Protein 3CJW (pdb70)

Solvent-accessible surface area: 10751 Å² total; per-residue (Å²): 56,121,101,56,122,69,135,16,62,28,13,12,62,84,0,54,194,8,13,44,116,126,20,237,69,154,53,94,50,21,106,24,0,20,88,2,2,102,5,1,2,29,0,0,52,54,4,33,80,0,61,136,13,122,82,93,3,13,15,15,0,0,92,68,0,4,5,7,0,0,0,0,1,0,4,36,49,70,4,72,30,103,49,38,163,179,41,138,82,77,21,15,129,47,4,19,64,12,1,75,86,0,64,72,30,142,15,35,56,7,0,9,0,0,0,0,0,7,7,0,0,6,38,94,8,123,68,26,81,67,63,71,70,0,82,66,4,55,109,65,0,57,43,1,0,49,29,44,4,130,77,102,55,89,138,78,116,84,7,46,34,107,0,51,124,32,34,77,23,1,95,104,18,42,44,59,16,0,26,102,35,10,5,72,200,80,28,21,196,41,61,0,57,66,50,0,127,83,20,7,123,73,32,110,75,229,130

Secondary structure (DSSP, 8-state):
-TTHHHHHHHHHHHHHHT-SS-------HHHHHHHHHHHHHHHHHHSSSGGGS-HHHHHHHHHHHHHHHHHHHHHHHT---S------SHHHHHHHHHHHHHHHTT--HHHHHHHHHHHHS-TTSTT-S-HHHHHHHHHHHHHHHHHHHHHH-TT-TTHHHHHHTTHHHHHHS-HHHHIIIIIHHHHTT--GGGTHHHHHT------

Nearest PDB structures (foldseek):
  3cjw-assembly1_A  TM=1.005E+00  e=5.178E-28  Homo sapiens
  8c5l-assembly1_B-2  TM=9.490E-01  e=1.928E-16  Escherichia coli K-12
  8c5l-assembly1_A  TM=9.338E-01  e=2.204E-16  Escherichia coli K-12
  7xva-assembly1_A-2  TM=8.320E-01  e=5.030E-11  Homo sapiens
  5dsh-assembly1_A  TM=7.331E-01  e=5.369E-06  Homo sapiens

Sequence (207 aa):
GSNSHSYLSGYISLLLRAEPYPTMGIENICELAARMLFSAVEWARNIPFFPDLQITDQVALLRLTWSELFVLNAAQCSMPLHVAPVAFMDHIRIFQEQVEKLKALHVDSAEYSCLKAIVLFTSDACGLSDVAHVESLQEKSQCALEEYVRSQYPNQPTRFGKLLLRLPSLRTVSSSVIEQLFFVRLVGKTPIETLIRDMLLSGSSFN

Foldseek 3Di:
DVVLLVVLVVLLVQLCVQQPDNLVVDDDLLSVLVCQLLRLLSSQCRHPPNVPFPLVQNLLLCLQQSQLSSLLSCLVVVRPQPPPCPDDPVLSVLSPVLSVVCVVLVQDSSLSSLLSQLSSLDLVGPDDDCSPVSVVSNVSSLVSNVSVCCVPPVPPVCSSVVSVVSPVSSSPRDQVSSCVGHPCVPANPDRVSVCSSVSNPPHDDPD

Structure (mmCIF, N/CA/C/O backbone):
data_3CJW
#
_entry.id   3CJW
#
_cell.length_a   97.854
_cell.length_b   47.762
_cell.length_c   43.128
_cell.angle_alpha   90.000
_cell.angle_beta   100.870
_cell.angle_gamma   90.000
#
_symmetry.space_group_name_H-M   'C 1 2 1'
#
loop_
_atom_site.group_PDB
_atom_site.id
_atom_site.type_symbol
_atom_site.label_atom_id
_atom_site.label_alt_id
_atom_site.label_comp_id
_atom_site.label_asym_id
_atom_site.label_entity_id
_atom_site.label_seq_id
_atom_site.pdbx_PDB_ins_code
_atom_site.Cartn_x
_atom_site.Cartn_y
_atom_site.Cartn_z
_atom_site.occupancy
_atom_site.B_iso_or_equiv
_atom_site.auth_seq_id
_atom_site.auth_comp_id
_atom_site.auth_asym_id
_atom_site.auth_atom_id
_atom_site.pdbx_PDB_model_num
ATOM 1 N N . GLY A 1 1 ? 27.018 -17.789 25.605 1.00 73.29 171 GLY A N 1
ATOM 2 C CA . GLY A 1 1 ? 25.679 -18.463 25.852 1.00 73.22 171 GLY A CA 1
ATOM 3 C C . GLY A 1 1 ? 25.810 -19.869 26.399 1.00 72.65 171 GLY A C 1
ATOM 4 O O . GLY A 1 1 ? 26.892 -20.279 26.776 1.00 73.93 171 GLY A O 1
ATOM 5 N N . SER A 1 2 ? 24.715 -20.617 26.466 1.00 72.70 172 SER A N 1
ATOM 6 C CA . SER A 1 2 ? 24.713 -21.961 27.093 1.00 71.66 172 SER A CA 1
ATOM 7 C C . SER A 1 2 ? 24.890 -23.140 26.134 1.00 71.77 172 SER A C 1
ATOM 8 O O . SER A 1 2 ? 24.774 -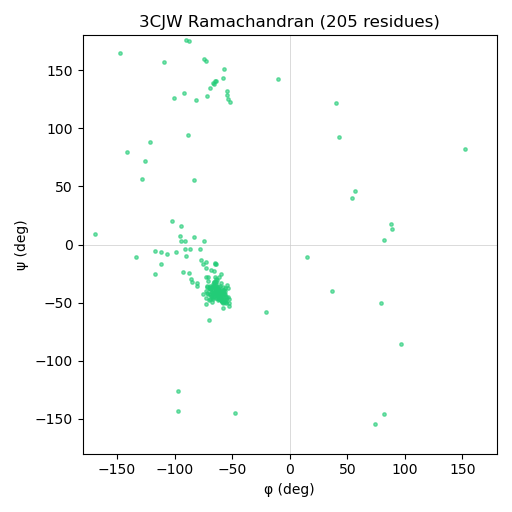24.293 26.533 1.00 72.93 172 SER A O 1
ATOM 11 N N . ASN A 1 3 ? 25.171 -22.869 24.874 1.00 71.20 173 ASN A N 1
ATOM 12 C CA . ASN A 1 3 ? 26.456 -23.388 24.364 1.00 70.22 173 ASN A CA 1
ATOM 13 C C . ASN A 1 3 ? 27.295 -22.231 23.861 1.00 67.82 173 ASN A C 1
ATOM 14 O O . ASN A 1 3 ? 27.239 -21.813 22.715 1.00 67.12 173 ASN A O 1
ATOM 19 N N . SER A 1 4 ? 28.026 -21.706 24.831 1.00 64.99 174 SER A N 1
ATOM 20 C CA . SER A 1 4 ? 28.988 -20.663 24.656 1.00 62.55 174 SER A CA 1
ATOM 21 C C . SER A 1 4 ? 29.462 -20.554 23.228 1.00 58.83 174 SER A C 1
ATOM 22 O O . SER A 1 4 ? 29.315 -19.530 22.645 1.00 57.58 174 SER A O 1
ATOM 25 N N . HIS A 1 5 ? 30.015 -21.612 22.655 1.00 54.03 175 HIS A N 1
ATOM 26 C CA . HIS A 1 5 ? 30.692 -21.478 21.393 1.00 51.47 175 HIS A CA 1
ATOM 27 C C . HIS A 1 5 ? 29.666 -21.113 20.307 1.00 46.90 175 HIS A C 1
ATOM 28 O O . HIS A 1 5 ? 29.789 -20.087 19.546 1.00 44.59 175 HIS A O 1
ATOM 35 N N . SER A 1 6 ? 28.538 -21.819 20.314 1.00 42.22 176 SER A N 1
ATOM 36 C CA . SER A 1 6 ? 27.511 -21.500 19.344 1.00 39.08 176 SER A CA 1
ATOM 37 C C . SER A 1 6 ? 26.832 -20.135 19.592 1.00 35.19 176 SER A C 1
ATOM 38 O O . SER A 1 6 ? 26.452 -19.434 18.573 1.00 33.05 176 SER A O 1
ATOM 41 N N . TYR A 1 7 ? 26.649 -19.744 20.875 1.00 32.24 177 TYR A N 1
ATOM 42 C CA . TYR A 1 7 ? 26.064 -18.409 21.149 1.00 27.40 177 TYR A CA 1
ATOM 43 C C . TYR A 1 7 ? 27.039 -17.292 20.860 1.00 25.26 177 TYR A C 1
ATOM 44 O O . TYR A 1 7 ? 26.602 -16.213 20.434 1.00 25.80 177 TYR A O 1
ATOM 53 N N . LEU A 1 8 ? 28.343 -17.510 20.951 1.00 24.83 178 LEU A N 1
ATOM 54 C CA . LEU A 1 8 ? 29.298 -16.404 20.513 1.00 25.04 178 LEU A CA 1
ATOM 55 C C . LEU A 1 8 ? 29.211 -16.231 18.961 1.00 23.75 178 LEU A C 1
ATOM 56 O O . LEU A 1 8 ? 29.205 -15.129 18.407 1.00 25.50 178 LEU A O 1
ATOM 61 N N . SER A 1 9 ? 29.058 -17.337 18.249 1.00 26.52 179 SER A N 1
ATOM 62 C CA . SER A 1 9 ? 28.797 -17.344 16.893 1.00 26.06 179 SER A CA 1
ATOM 63 C C . SER A 1 9 ? 27.473 -16.595 16.532 1.00 26.66 179 SER A C 1
ATOM 64 O O . SER A 1 9 ? 27.439 -15.777 15.621 1.00 25.15 179 SER A O 1
ATOM 67 N N . GLY A 1 10 ? 26.366 -16.881 17.245 1.00 24.99 180 GLY A N 1
ATOM 68 C CA . GLY A 1 10 ? 25.083 -16.214 17.034 1.00 23.11 180 GLY A CA 1
ATOM 69 C C . GLY A 1 10 ? 25.256 -14.732 17.244 1.00 22.47 180 GLY A C 1
ATOM 70 O O . GLY A 1 10 ? 24.687 -13.903 16.509 1.00 22.42 180 GLY A O 1
ATOM 71 N N . TYR A 1 11 ? 26.021 -14.352 18.266 1.00 22.15 181 TYR A N 1
ATOM 72 C CA . TYR A 1 11 ? 26.349 -12.905 18.438 1.00 20.55 181 TYR A CA 1
ATOM 73 C C . TYR A 1 11 ? 26.934 -12.249 17.188 1.00 20.34 181 TYR A C 1
ATOM 74 O O . TYR A 1 11 ? 26.506 -11.152 16.824 1.00 20.07 181 TYR A O 1
ATOM 83 N N . ILE A 1 12 ? 27.973 -12.840 16.637 1.00 21.24 182 ILE A N 1
ATOM 84 C CA . ILE A 1 12 ? 28.660 -12.282 15.497 1.00 20.02 182 ILE A CA 1
ATOM 85 C C . ILE A 1 12 ? 27.596 -12.206 14.409 1.00 20.54 182 ILE A C 1
ATOM 86 O O . ILE A 1 12 ? 27.508 -11.164 13.728 1.00 21.47 182 ILE A O 1
ATOM 91 N N . SER A 1 13 ? 26.777 -13.269 14.240 1.00 23.04 183 SER A N 1
ATOM 92 C CA . SER A 1 13 ? 25.746 -13.178 13.154 1.00 24.02 183 SER A CA 1
ATOM 93 C C . SER A 1 13 ? 24.784 -11.943 13.327 1.00 22.78 183 SER A C 1
ATOM 94 O O . SER A 1 13 ? 24.411 -11.301 12.299 1.00 22.29 183 SER A O 1
ATOM 97 N N . LEU A 1 14 ? 24.458 -11.637 14.584 1.00 23.50 184 LEU A N 1
ATOM 98 C CA . LEU A 1 14 ? 23.631 -10.478 14.918 1.00 22.08 184 LEU A CA 1
ATOM 99 C C . LEU A 1 14 ? 24.337 -9.151 14.729 1.00 22.90 184 LEU A C 1
ATOM 100 O O . LEU A 1 14 ? 23.731 -8.139 14.266 1.00 25.14 184 LEU A O 1
ATOM 105 N N . LEU A 1 15 ? 25.634 -9.120 15.008 1.00 21.09 185 LEU A N 1
ATOM 106 C CA . LEU A 1 15 ? 26.426 -7.930 14.723 1.00 22.85 185 LEU A CA 1
ATOM 107 C C . LEU A 1 15 ? 26.432 -7.654 13.200 1.00 22.31 185 LEU A C 1
ATOM 108 O O . LEU A 1 15 ? 26.437 -6.527 12.697 1.00 23.42 185 LEU A O 1
ATOM 113 N N . LEU A 1 16 ? 26.498 -8.736 12.436 1.00 21.67 186 LEU A N 1
ATOM 114 C CA . LEU A 1 16 ? 26.464 -8.677 10.986 1.00 22.50 186 LEU A CA 1
ATOM 115 C C . LEU A 1 16 ? 25.107 -8.210 10.466 1.00 25.20 186 LEU A C 1
ATOM 116 O O . LEU A 1 16 ? 25.026 -7.385 9.511 1.00 25.90 186 LEU A O 1
ATOM 121 N N . ARG A 1 17 ? 24.095 -8.808 10.950 1.00 23.29 187 ARG A N 1
ATOM 122 C CA . ARG A 1 17 ? 22.691 -8.498 10.537 1.00 25.24 187 ARG A CA 1
ATOM 123 C C . ARG A 1 17 ? 22.329 -7.015 10.811 1.00 25.16 187 ARG A C 1
ATOM 124 O O . ARG A 1 17 ? 21.400 -6.441 10.163 1.00 26.30 187 ARG A O 1
ATOM 132 N N . ALA A 1 18 ? 23.022 -6.399 11.790 1.00 23.07 188 ALA A N 1
ATOM 133 C CA . ALA A 1 18 ? 22.759 -5.032 12.148 1.00 22.42 188 ALA A CA 1
ATOM 134 C C . ALA A 1 18 ? 23.284 -4.057 11.070 1.00 21.63 188 ALA A C 1
ATOM 135 O O . ALA A 1 18 ? 22.947 -2.830 11.132 1.00 23.71 188 ALA A O 1
ATOM 137 N N . GLU A 1 19 ? 24.163 -4.512 10.141 1.00 24.50 189 GLU A N 1
ATOM 138 C CA . GLU A 1 19 ? 24.808 -3.645 9.221 1.00 27.31 189 GLU A CA 1
ATOM 139 C C . GLU A 1 19 ? 23.762 -3.202 8.209 1.00 29.16 189 GLU A C 1
ATOM 140 O O . GLU A 1 19 ? 23.029 -4.015 7.645 1.00 31.50 189 GLU A O 1
ATOM 146 N N . PRO A 1 20 ? 23.609 -1.906 7.993 1.00 31.06 190 PRO A N 1
ATOM 147 C CA . PRO A 1 20 ? 22.675 -1.467 6.926 1.00 35.85 190 PRO A CA 1
ATOM 148 C C . PRO A 1 20 ? 23.093 -1.904 5.519 1.00 41.31 190 PRO A C 1
ATOM 149 O O . PRO A 1 20 ? 22.184 -2.255 4.636 1.00 43.21 190 PRO A O 1
ATOM 153 N N . TYR A 1 21 ? 24.348 -1.948 5.167 1.00 46.75 191 TYR A N 1
ATOM 154 C CA . TYR A 1 21 ? 24.336 -2.317 3.697 1.00 53.08 191 TYR A CA 1
ATOM 155 C C . TYR A 1 21 ? 24.547 -3.762 3.351 1.00 56.00 191 TYR A C 1
ATOM 156 O O . TYR A 1 21 ? 23.737 -4.622 3.765 1.00 58.13 191 TYR A O 1
ATOM 165 N N . PRO A 1 22 ? 25.502 -4.046 2.494 1.00 57.97 192 PRO A N 1
ATOM 166 C CA . PRO A 1 22 ? 25.898 -5.391 2.734 1.00 59.88 192 PRO A CA 1
ATOM 167 C C . PRO A 1 22 ? 26.600 -5.311 4.064 1.00 60.89 192 PRO A C 1
ATOM 168 O O . PRO A 1 22 ? 26.072 -5.828 5.039 1.00 62.02 192 PRO A O 1
ATOM 172 N N . THR A 1 23 ? 27.723 -4.589 4.078 1.00 61.90 193 THR A N 1
ATOM 173 C CA . THR A 1 23 ? 28.421 -4.104 5.285 1.00 61.05 193 THR A CA 1
ATOM 174 C C . THR A 1 23 ? 28.355 -5.154 6.446 1.00 60.65 193 THR A C 1
ATOM 175 O O . THR A 1 23 ? 28.745 -6.352 6.327 1.00 57.56 193 THR A O 1
ATOM 179 N N . MET A 1 37 ? 21.932 7.187 -10.783 1.00 67.18 207 MET A N 1
ATOM 180 C CA . MET A 1 37 ? 21.455 8.528 -10.512 1.00 66.01 207 MET A CA 1
ATOM 181 C C . MET A 1 37 ? 22.320 9.230 -9.482 1.00 65.48 207 MET A C 1
ATOM 182 O O . MET A 1 37 ? 22.107 9.155 -8.265 1.00 65.74 207 MET A O 1
ATOM 187 N N . GLY A 1 38 ? 23.294 9.951 -10.006 1.00 64.47 208 GLY A N 1
ATOM 188 C CA . GLY A 1 38 ? 23.893 11.058 -9.298 1.00 63.36 208 GLY A CA 1
ATOM 189 C C . GLY A 1 38 ? 24.925 10.575 -8.334 1.00 62.46 208 GLY A C 1
ATOM 190 O O . GLY A 1 38 ? 25.465 11.380 -7.594 1.00 64.75 208 GLY A O 1
ATOM 191 N N . ILE A 1 39 ? 25.201 9.271 -8.320 1.00 59.55 209 ILE A N 1
ATOM 192 C CA . ILE A 1 39 ? 26.497 8.804 -7.865 1.00 57.18 209 ILE A CA 1
ATOM 193 C C . ILE A 1 39 ? 26.974 9.606 -6.651 1.00 54.50 209 ILE A C 1
ATOM 194 O O . ILE A 1 39 ? 27.122 10.823 -6.728 1.00 53.91 209 ILE A O 1
ATOM 199 N N . GLU A 1 40 ? 27.232 8.940 -5.536 1.00 51.26 210 GLU A N 1
ATOM 200 C CA . GLU A 1 40 ? 27.595 9.671 -4.356 1.00 49.72 210 GLU A CA 1
ATOM 201 C C . GLU A 1 40 ? 28.906 10.357 -4.548 1.00 46.34 210 GLU A C 1
ATOM 202 O O . GLU A 1 40 ? 29.851 9.716 -5.008 1.00 48.14 210 GLU A O 1
ATOM 208 N N . ASN A 1 41 ? 29.029 11.594 -4.095 1.00 41.12 211 ASN A N 1
ATOM 209 C CA . ASN A 1 41 ? 30.368 12.177 -3.995 1.00 43.85 211 ASN A CA 1
ATOM 210 C C . ASN A 1 41 ? 31.021 11.864 -2.674 1.00 43.09 211 ASN A C 1
ATOM 211 O O . ASN A 1 41 ? 30.428 11.171 -1.901 1.00 44.37 211 ASN A O 1
ATOM 216 N N . ILE A 1 42 ? 32.270 12.262 -2.504 1.00 43.57 212 ILE A N 1
ATOM 217 C CA . ILE A 1 42 ? 33.103 11.591 -1.529 1.00 43.61 212 ILE A CA 1
ATOM 218 C C . ILE A 1 42 ? 32.574 11.983 -0.185 1.00 43.60 212 ILE A C 1
ATOM 219 O O . ILE A 1 42 ? 32.693 11.240 0.780 1.00 39.55 212 ILE A O 1
ATOM 224 N N . CYS A 1 43 ? 31.986 13.150 -0.110 1.00 43.36 213 CYS A N 1
ATOM 225 C CA . CYS A 1 43 ? 31.492 13.620 1.129 1.00 44.47 213 CYS A CA 1
ATOM 226 C C . CYS A 1 43 ? 30.125 12.977 1.444 1.00 43.13 213 CYS A C 1
ATOM 227 O O . CYS A 1 43 ? 29.819 12.688 2.624 1.00 42.69 213 CYS A O 1
ATOM 230 N N . GLU A 1 44 ? 29.273 12.725 0.439 1.00 41.55 214 GLU A N 1
ATOM 231 C CA . GLU A 1 44 ? 28.051 11.950 0.656 1.00 42.74 214 GLU A CA 1
ATOM 232 C C . GLU A 1 44 ? 28.399 10.498 1.088 1.00 37.12 214 GLU A C 1
ATOM 233 O O . GLU A 1 44 ? 27.738 9.883 1.994 1.00 38.27 214 GLU A O 1
ATOM 239 N N . LEU A 1 45 ? 29.521 10.032 0.603 1.00 33.88 215 LEU A N 1
ATOM 240 C CA . LEU A 1 45 ? 29.965 8.674 0.876 1.00 35.00 215 LEU A CA 1
ATOM 241 C C . LEU A 1 45 ? 30.323 8.753 2.354 1.00 31.85 215 LEU A C 1
ATOM 242 O O . LEU A 1 45 ? 29.962 7.884 3.146 1.00 34.80 215 LEU A O 1
ATOM 247 N N . ALA A 1 46 ? 31.091 9.783 2.815 1.00 33.50 216 ALA A N 1
ATOM 248 C CA . ALA A 1 46 ? 31.522 9.889 4.251 1.00 33.11 216 ALA A CA 1
ATOM 249 C C . ALA A 1 46 ? 30.378 9.989 5.174 1.00 32.26 216 ALA A C 1
ATOM 250 O O . ALA A 1 46 ? 30.353 9.330 6.161 1.00 30.80 216 ALA A O 1
ATOM 252 N N . ALA A 1 47 ? 29.352 10.745 4.777 1.00 31.42 217 ALA A N 1
ATOM 253 C CA . ALA A 1 47 ? 28.175 10.841 5.616 1.00 31.87 217 ALA A CA 1
ATOM 254 C C . ALA A 1 47 ? 27.497 9.499 5.723 1.00 31.89 217 ALA A C 1
ATOM 255 O O . ALA A 1 47 ? 27.011 9.152 6.786 1.00 31.37 217 ALA A O 1
ATOM 257 N N . ARG A 1 48 ? 27.400 8.740 4.635 1.00 30.14 218 ARG A N 1
ATOM 258 C CA . ARG A 1 48 ? 26.860 7.391 4.778 1.00 31.59 218 ARG A CA 1
ATOM 259 C C . ARG A 1 48 ? 27.649 6.486 5.654 1.00 29.89 218 ARG A C 1
ATOM 260 O O . ARG A 1 48 ? 27.066 5.676 6.465 1.00 31.56 218 ARG A O 1
ATOM 268 N N . MET A 1 49 ? 28.994 6.576 5.586 1.00 29.84 219 MET A N 1
ATOM 269 C CA . MET A 1 49 ? 29.815 5.740 6.490 1.00 27.77 219 MET A CA 1
ATOM 270 C C . MET A 1 49 ? 29.550 6.078 7.997 1.00 26.45 219 MET A C 1
ATOM 271 O O . MET A 1 49 ? 29.535 5.186 8.835 1.00 26.58 219 MET A O 1
ATOM 276 N N . LEU A 1 50 ? 29.322 7.355 8.340 1.00 26.41 220 LEU A N 1
ATOM 277 C CA . LEU A 1 50 ? 29.013 7.760 9.667 1.00 25.73 220 LEU A CA 1
ATOM 278 C C . LEU A 1 50 ? 27.621 7.340 10.018 1.00 25.94 220 LEU A C 1
ATOM 279 O O . LEU A 1 50 ? 27.423 6.740 11.097 1.00 24.78 220 LEU A O 1
ATOM 284 N N . PHE A 1 51 ? 26.664 7.670 9.162 1.00 26.83 221 PHE A N 1
ATOM 285 C CA . PHE A 1 51 ? 25.313 7.268 9.530 1.00 28.20 221 PHE A CA 1
ATOM 286 C C . PHE A 1 51 ? 25.143 5.769 9.676 1.00 25.96 221 PHE A C 1
ATOM 287 O O . PHE A 1 51 ? 24.423 5.294 10.593 1.00 30.35 221 PHE A O 1
ATOM 295 N N . SER A 1 52 ? 25.845 5.038 8.827 1.00 26.42 222 SER A N 1
ATOM 296 C CA . SER A 1 52 ? 25.717 3.602 8.921 1.00 27.85 222 SER A CA 1
ATOM 297 C C . SER A 1 52 ? 26.264 3.033 10.237 1.00 25.06 222 SER A C 1
ATOM 298 O O . SER A 1 52 ? 25.787 2.024 10.715 1.00 26.38 222 SER A O 1
ATOM 301 N N . ALA A 1 53 ? 27.346 3.611 10.731 1.00 24.13 223 ALA A N 1
ATOM 302 C CA . ALA A 1 53 ? 27.858 3.330 12.115 1.00 21.69 223 ALA A CA 1
ATOM 303 C C . ALA A 1 53 ? 26.831 3.493 13.226 1.00 20.56 223 ALA A C 1
ATOM 304 O O . ALA A 1 53 ? 26.651 2.653 14.089 1.00 22.35 223 ALA A O 1
ATOM 306 N N . VAL A 1 54 ? 26.119 4.606 13.165 1.00 20.75 224 VAL A N 1
ATOM 307 C CA . VAL A 1 54 ? 25.116 4.883 14.169 1.00 22.21 224 VAL A CA 1
ATOM 308 C C . VAL A 1 54 ? 23.932 3.947 13.980 1.00 21.11 224 VAL A C 1
ATOM 309 O O . VAL A 1 54 ? 23.449 3.440 14.991 1.00 22.36 224 VAL A O 1
ATOM 313 N N . GLU A 1 55 ? 23.497 3.734 12.723 1.00 23.44 225 GLU A N 1
ATOM 314 C CA . GLU A 1 55 ? 22.400 2.806 12.511 1.00 23.97 225 GLU A CA 1
ATOM 315 C C . GLU A 1 55 ? 22.762 1.388 12.904 1.00 23.00 225 GLU A C 1
ATOM 316 O O . GLU A 1 55 ? 21.991 0.666 13.511 1.00 24.02 225 GLU A O 1
ATOM 322 N N . TRP A 1 56 ? 23.980 0.931 12.611 1.00 21.98 226 TRP A N 1
ATOM 323 C CA . TRP A 1 56 ? 24.482 -0.365 12.997 1.00 21.37 226 TRP A CA 1
ATOM 324 C C . TRP A 1 56 ? 24.435 -0.418 14.516 1.00 19.62 226 TRP A C 1
ATOM 325 O O . TRP A 1 56 ? 23.894 -1.428 15.131 1.00 20.11 226 TRP A O 1
ATOM 336 N N . ALA A 1 57 ? 24.890 0.609 15.242 1.00 20.44 227 ALA A N 1
ATOM 337 C CA . ALA A 1 57 ? 24.900 0.580 16.709 1.00 18.73 227 ALA A CA 1
ATOM 338 C C . ALA A 1 57 ? 23.453 0.451 17.297 1.00 20.14 227 ALA A C 1
ATOM 339 O O . ALA A 1 57 ? 23.292 -0.209 18.339 1.00 21.32 227 ALA A O 1
ATOM 341 N N . ARG A 1 58 ? 22.447 1.122 16.709 1.00 21.29 228 ARG A N 1
ATOM 342 C CA . ARG A 1 58 ? 21.099 1.034 17.133 1.00 22.17 228 ARG A CA 1
ATOM 343 C C . ARG A 1 58 ? 20.503 -0.334 16.943 1.00 23.02 228 ARG A C 1
ATOM 344 O O . ARG A 1 58 ? 19.442 -0.574 17.472 1.00 25.39 228 ARG A O 1
ATOM 352 N N . ASN A 1 59 ? 21.113 -1.186 16.162 1.00 19.84 229 ASN A N 1
ATOM 353 C CA . ASN A 1 59 ? 20.559 -2.480 15.814 1.00 19.29 229 ASN A CA 1
ATOM 354 C C . ASN A 1 59 ? 21.299 -3.736 16.251 1.00 18.67 229 ASN A C 1
ATOM 355 O O . ASN A 1 59 ? 20.793 -4.866 16.213 1.00 23.10 229 ASN A O 1
ATOM 360 N N . ILE A 1 60 ? 22.489 -3.529 16.832 1.00 19.37 230 ILE A N 1
ATOM 361 C CA . ILE A 1 60 ? 23.195 -4.677 17.494 1.00 18.54 230 ILE A CA 1
ATOM 362 C C . ILE A 1 60 ? 22.591 -5.090 18.829 1.00 20.77 230 ILE A C 1
ATOM 363 O O . ILE A 1 60 ? 21.896 -4.282 19.445 1.00 18.65 230 ILE A O 1
ATOM 368 N N . PRO A 1 61 ? 22.868 -6.308 19.260 1.00 20.55 231 PRO A N 1
ATOM 369 C CA . PRO A 1 61 ? 22.563 -6.626 20.633 1.00 20.22 231 PRO A CA 1
ATOM 370 C C . PRO A 1 61 ? 23.235 -5.715 21.611 1.00 20.01 231 PRO A C 1
ATOM 371 O O . PRO A 1 61 ? 24.272 -5.128 21.317 1.00 18.78 231 PRO A O 1
ATOM 375 N N . PHE A 1 62 ? 22.594 -5.531 22.744 1.00 19.23 232 PHE A N 1
ATOM 376 C CA . PHE A 1 62 ? 23.111 -4.952 24.053 1.00 19.64 232 PHE A CA 1
ATOM 377 C C . PHE A 1 62 ? 23.154 -3.465 23.977 1.00 20.69 232 PHE A C 1
ATOM 378 O O . PHE A 1 62 ? 22.695 -2.775 24.867 1.00 22.15 232 PHE A O 1
ATOM 386 N N . PHE A 1 63 ? 23.754 -2.879 22.945 1.00 20.25 233 PHE A N 1
ATOM 387 C CA . PHE A 1 63 ? 23.944 -1.406 22.896 1.00 20.60 233 PHE A CA 1
ATOM 388 C C . PHE A 1 63 ? 22.675 -0.629 23.105 1.00 21.17 233 PHE A C 1
ATOM 389 O O . PHE A 1 63 ? 22.671 0.319 23.890 1.00 21.44 233 PHE A O 1
ATOM 397 N N . PRO A 1 64 ? 21.620 -0.951 22.373 1.00 20.43 234 PRO A N 1
ATOM 398 C CA . PRO A 1 64 ? 20.387 -0.187 22.495 1.00 21.58 234 PRO A CA 1
ATOM 399 C C . PRO A 1 64 ? 19.734 -0.267 23.818 1.00 22.20 234 PRO A C 1
ATOM 400 O O . PRO A 1 64 ? 18.833 0.591 24.151 1.00 25.06 234 PRO A O 1
ATOM 404 N N . ASP A 1 65 ? 20.113 -1.237 24.603 1.00 24.15 235 ASP A N 1
ATOM 405 C CA . ASP A 1 65 ? 19.570 -1.397 25.984 1.00 24.42 235 ASP A CA 1
ATOM 406 C C . ASP A 1 65 ? 20.405 -0.684 27.017 1.00 22.68 235 ASP A C 1
ATOM 407 O O . ASP A 1 65 ? 20.101 -0.755 28.232 1.00 26.50 235 ASP A O 1
ATOM 412 N N . LEU A 1 66 ? 21.534 -0.090 26.587 1.00 21.93 236 LEU A N 1
ATOM 413 C CA . LEU A 1 66 ? 22.306 0.656 27.574 1.00 21.54 236 LEU A CA 1
ATOM 414 C C . LEU A 1 66 ? 21.514 1.966 27.872 1.00 22.88 236 LEU A C 1
ATOM 415 O O . LEU A 1 66 ? 20.724 2.407 27.018 1.00 22.17 236 LEU A O 1
ATOM 420 N N . GLN A 1 67 ? 21.711 2.612 28.990 1.00 22.29 237 GLN A N 1
ATOM 421 C CA . GLN A 1 67 ? 21.096 3.857 29.236 1.00 23.65 237 GLN A CA 1
ATOM 422 C C . GLN A 1 67 ? 21.518 4.775 28.131 1.00 22.66 237 GLN A C 1
ATOM 423 O O . GLN A 1 67 ? 22.673 4.732 27.697 1.00 22.43 237 GLN A O 1
ATOM 429 N N . ILE A 1 68 ? 20.582 5.633 27.723 1.00 23.72 238 ILE A N 1
ATOM 430 C CA . ILE A 1 68 ? 20.877 6.495 26.588 1.00 22.01 238 ILE A CA 1
ATOM 431 C C . ILE A 1 68 ? 22.120 7.352 26.734 1.00 19.65 238 ILE A C 1
ATOM 432 O O . ILE A 1 68 ? 22.815 7.630 25.729 1.00 22.63 238 ILE A O 1
ATOM 437 N N . THR A 1 69 ? 22.335 7.837 27.943 1.00 22.05 239 THR A N 1
ATOM 438 C CA . THR A 1 69 ? 23.500 8.681 28.144 1.00 22.65 239 THR A CA 1
ATOM 439 C C . THR A 1 69 ? 24.792 7.881 27.944 1.00 21.29 239 THR A C 1
ATOM 440 O O . THR A 1 69 ? 25.809 8.471 27.515 1.00 22.63 239 THR A O 1
ATOM 444 N N . ASP A 1 70 ? 24.805 6.592 28.272 1.00 21.44 240 ASP A N 1
ATOM 445 C CA . ASP A 1 70 ? 25.979 5.716 28.073 1.00 21.25 240 ASP A CA 1
ATOM 446 C C . ASP A 1 70 ? 26.147 5.574 26.542 1.00 21.02 240 ASP A C 1
ATOM 447 O O . ASP A 1 70 ? 27.273 5.563 26.002 1.00 21.73 240 ASP A O 1
ATOM 452 N N . GLN A 1 71 ? 25.039 5.316 25.840 1.00 21.82 241 GLN A N 1
ATOM 453 C CA . GLN A 1 71 ? 25.122 5.170 24.364 1.00 19.23 241 GLN A CA 1
ATOM 454 C C . GLN A 1 71 ? 25.757 6.388 23.751 1.00 20.47 241 GLN A C 1
ATOM 455 O O . GLN A 1 71 ? 26.671 6.274 22.887 1.00 19.87 241 GLN A O 1
ATOM 461 N N . VAL A 1 72 ? 25.303 7.531 24.179 1.00 19.19 242 VAL A N 1
ATOM 462 C CA . VAL A 1 72 ? 25.879 8.820 23.669 1.00 20.48 242 VAL A CA 1
ATOM 463 C C . VAL A 1 72 ? 27.407 8.914 24.032 1.00 21.64 242 VAL A C 1
ATOM 464 O O . VAL A 1 72 ? 28.201 9.341 23.201 1.00 22.52 242 VAL A O 1
ATOM 468 N N . ALA A 1 73 ? 27.749 8.616 25.289 1.00 22.89 243 ALA A N 1
ATOM 469 C CA . ALA A 1 73 ? 29.130 8.741 25.717 1.00 21.93 243 ALA A CA 1
ATOM 470 C C . ALA A 1 73 ? 29.972 7.864 24.828 1.00 20.86 243 ALA A C 1
ATOM 471 O O . ALA A 1 73 ? 31.138 8.245 24.379 1.00 21.51 243 ALA A O 1
ATOM 473 N N . LEU A 1 74 ? 29.601 6.594 24.655 1.00 20.21 244 LEU A N 1
ATOM 474 C CA . LEU A 1 74 ? 30.387 5.655 23.782 1.00 19.70 244 LEU A CA 1
ATOM 475 C C . LEU A 1 74 ? 30.541 6.152 22.381 1.00 20.57 244 LEU A C 1
ATOM 476 O O . LEU A 1 74 ? 31.671 6.126 21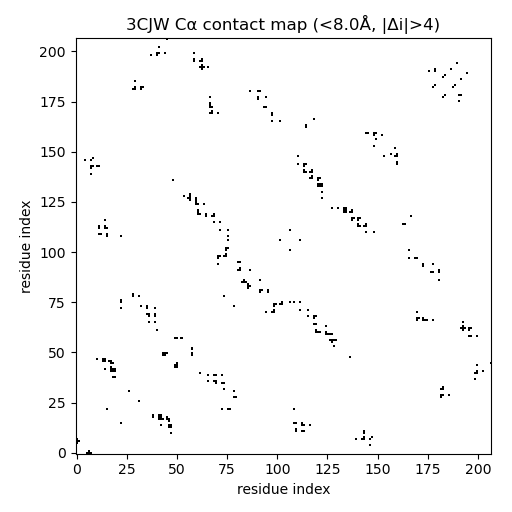.792 1.00 20.05 244 LEU A O 1
ATOM 481 N N . LEU A 1 75 ? 29.476 6.623 21.743 1.00 20.31 245 LEU A N 1
ATOM 482 C CA . LEU A 1 75 ? 29.583 7.030 20.304 1.00 20.72 245 LEU A CA 1
ATOM 483 C C . LEU A 1 75 ? 30.390 8.347 20.206 1.00 20.39 245 LEU A C 1
ATOM 484 O O . LEU A 1 75 ? 31.071 8.587 19.199 1.00 21.58 245 LEU A O 1
ATOM 489 N N . ARG A 1 76 ? 30.205 9.254 21.195 1.00 21.73 246 ARG A N 1
ATOM 490 C CA . ARG A 1 76 ? 30.937 10.561 21.120 1.00 21.85 246 ARG A CA 1
ATOM 491 C C . ARG A 1 76 ? 32.450 10.293 21.043 1.00 22.91 246 ARG A C 1
ATOM 492 O O . ARG A 1 76 ? 33.163 10.975 20.368 1.00 24.98 246 ARG A O 1
ATOM 500 N N . LEU A 1 77 ? 32.921 9.301 21.802 1.00 20.88 247 LEU A N 1
ATOM 501 C CA . LEU A 1 77 ? 34.357 8.916 21.814 1.00 21.45 247 LEU A CA 1
ATOM 502 C C . LEU A 1 77 ? 34.730 8.156 20.601 1.00 21.70 247 LEU A C 1
ATOM 503 O O . LEU A 1 77 ? 35.833 8.439 20.085 1.00 22.25 247 LEU A O 1
ATOM 508 N N . THR A 1 78 ? 33.924 7.250 20.174 1.00 19.80 248 THR A N 1
ATOM 509 C CA . THR A 1 78 ? 34.347 6.302 19.143 1.00 18.21 248 THR A CA 1
ATOM 510 C C . THR A 1 78 ? 33.981 6.522 17.715 1.00 19.23 248 THR A C 1
ATOM 511 O O . THR A 1 78 ? 34.348 5.691 16.867 1.00 20.77 248 THR A O 1
ATOM 515 N N . TRP A 1 79 ? 33.155 7.545 17.461 1.00 20.75 249 TRP A N 1
ATOM 516 C CA . TRP A 1 79 ? 32.585 7.667 16.082 1.00 19.83 249 TRP A CA 1
ATOM 517 C C . TRP A 1 79 ? 33.670 7.651 15.081 1.00 20.23 249 TRP A C 1
ATOM 518 O O . TRP A 1 79 ? 33.465 7.092 13.999 1.00 21.69 249 TRP A O 1
ATOM 529 N N . SER A 1 80 ? 34.791 8.252 15.370 1.00 21.75 250 SER A N 1
ATOM 530 C CA . SER A 1 80 ? 35.862 8.357 14.349 1.00 22.23 250 SER A CA 1
ATOM 531 C C . SER A 1 80 ? 36.512 7.051 14.066 1.00 24.14 250 SER A C 1
ATOM 532 O O . SER A 1 80 ? 36.931 6.797 12.952 1.00 23.27 250 SER A O 1
ATOM 535 N N . GLU A 1 81 ? 36.581 6.172 15.075 1.00 20.30 251 GLU A N 1
ATOM 536 C CA . GLU A 1 81 ? 37.144 4.831 14.898 1.00 19.54 251 GLU A CA 1
ATOM 537 C C . GLU A 1 81 ? 36.201 3.944 14.105 1.00 21.13 251 GLU A C 1
ATOM 538 O O . GLU A 1 81 ? 36.664 3.214 13.260 1.00 23.30 251 GLU A O 1
ATOM 544 N N . LEU A 1 82 ? 34.889 4.066 14.394 1.00 19.57 252 LEU A N 1
ATOM 545 C CA . LEU A 1 82 ? 33.908 3.349 13.542 1.00 19.60 252 LEU A CA 1
ATOM 546 C C . LEU A 1 82 ? 33.911 3.857 12.119 1.00 20.54 252 LEU A C 1
ATOM 547 O O . LEU A 1 82 ? 33.750 3.027 11.228 1.00 22.81 252 LEU A O 1
ATOM 552 N N . PHE A 1 83 ? 34.078 5.166 11.946 1.00 23.32 253 PHE A N 1
ATOM 553 C CA . PHE A 1 83 ? 34.195 5.745 10.643 1.00 23.78 253 PHE A CA 1
ATOM 554 C C . PHE A 1 83 ? 35.321 5.167 9.828 1.00 22.96 253 PHE A C 1
ATOM 555 O O . PHE A 1 83 ? 35.123 4.757 8.671 1.00 24.19 253 PHE A O 1
ATOM 563 N N . VAL A 1 84 ? 36.499 5.111 10.430 1.00 24.45 254 VAL A N 1
ATOM 564 C CA . VAL A 1 84 ? 37.651 4.489 9.785 1.00 24.62 254 VAL A CA 1
ATOM 565 C C . VAL A 1 84 ? 37.377 3.038 9.451 1.00 24.52 254 VAL A C 1
ATOM 566 O O . VAL A 1 84 ? 37.702 2.610 8.300 1.00 27.15 254 VAL A O 1
ATOM 570 N N . LEU A 1 85 ? 36.811 2.280 10.397 1.00 21.80 255 LEU A N 1
ATOM 571 C CA . LEU A 1 85 ? 36.529 0.857 10.100 1.00 22.89 255 LEU A CA 1
ATOM 572 C C . LEU A 1 85 ? 35.603 0.775 8.902 1.00 24.85 255 LEU A C 1
ATOM 573 O O . LEU A 1 85 ? 35.756 -0.047 7.980 1.00 25.44 255 LEU A O 1
ATOM 578 N N . ASN A 1 86 ? 34.523 1.554 8.868 1.00 22.38 256 ASN A N 1
ATOM 579 C CA . ASN A 1 86 ? 33.595 1.450 7.766 1.00 24.75 256 ASN A CA 1
ATOM 580 C C . ASN A 1 86 ? 34.214 1.907 6.478 1.00 24.29 256 ASN A C 1
ATOM 581 O O . ASN A 1 86 ? 33.988 1.339 5.347 1.00 24.50 256 ASN A O 1
ATOM 586 N N . ALA A 1 87 ? 35.024 2.988 6.496 1.00 25.80 257 ALA A N 1
ATOM 587 C CA . ALA A 1 87 ? 35.751 3.438 5.287 1.00 26.03 257 ALA A CA 1
ATOM 588 C C . ALA A 1 87 ? 36.691 2.366 4.669 1.00 25.33 257 ALA A C 1
ATOM 589 O O . ALA A 1 87 ? 36.685 2.160 3.374 1.00 28.91 257 ALA A O 1
ATOM 591 N N . ALA A 1 88 ? 37.374 1.592 5.526 1.00 27.71 258 ALA A N 1
ATOM 592 C CA . ALA A 1 88 ? 38.208 0.458 5.042 1.00 28.26 258 ALA A CA 1
ATOM 593 C C . ALA A 1 88 ? 37.333 -0.655 4.501 1.00 28.59 258 ALA A C 1
ATOM 594 O O . ALA A 1 88 ? 37.505 -1.148 3.363 1.00 29.90 258 ALA A O 1
ATOM 596 N N . GLN A 1 89 ? 36.251 -0.951 5.195 1.00 27.76 259 GLN A N 1
ATOM 597 C CA . GLN A 1 89 ? 35.378 -2.011 4.829 1.00 27.18 259 GLN A CA 1
ATOM 598 C C . GLN A 1 89 ? 34.766 -1.798 3.444 1.00 26.77 259 GLN A C 1
ATOM 599 O O . GLN A 1 89 ? 34.585 -2.677 2.647 1.00 31.21 259 GLN A O 1
ATOM 605 N N . CYS A 1 90 ? 34.370 -0.575 3.250 1.00 29.51 260 CYS A N 1
ATOM 606 C CA . CYS A 1 90 ? 33.662 -0.171 2.012 1.00 31.49 260 CYS A CA 1
ATOM 607 C C . CYS A 1 90 ? 34.557 0.317 0.916 1.00 33.84 260 CYS A C 1
ATOM 608 O O . CYS A 1 90 ? 34.056 0.635 -0.180 1.00 33.19 260 CYS A O 1
ATOM 611 N N . SER A 1 91 ? 35.862 0.292 1.114 1.00 34.63 261 SER A N 1
ATOM 612 C CA . SER A 1 91 ? 36.841 0.765 0.084 1.00 36.02 261 SER A CA 1
ATOM 613 C C . SER A 1 91 ? 36.556 2.189 -0.390 1.00 34.89 261 SER A C 1
ATOM 614 O O . SER A 1 91 ? 36.481 2.467 -1.636 1.00 35.10 261 SER A O 1
ATOM 617 N N . MET A 1 92 ? 36.183 3.045 0.535 1.00 36.74 262 MET A N 1
ATOM 618 C CA . MET A 1 92 ? 35.951 4.467 0.285 1.00 38.69 262 MET A CA 1
ATOM 619 C C . MET A 1 92 ? 37.223 4.952 -0.420 1.00 39.57 262 MET A C 1
ATOM 620 O O . MET A 1 92 ? 38.374 4.628 -0.054 1.00 40.82 262 MET A O 1
ATOM 625 N N . PRO A 1 93 ? 37.044 5.506 -1.604 1.00 41.03 263 PRO A N 1
ATOM 626 C CA . PRO A 1 93 ? 38.150 6.032 -2.418 1.00 43.73 263 PRO A CA 1
ATOM 627 C C . PRO A 1 93 ? 38.983 7.036 -1.620 1.00 48.26 263 PRO A C 1
ATOM 628 O O . PRO A 1 93 ? 38.351 7.947 -1.007 1.00 49.91 263 PRO A O 1
ATOM 632 N N . LEU A 1 94 ? 40.320 6.825 -1.526 1.00 51.89 264 LEU A N 1
ATOM 633 C CA . LEU A 1 94 ? 41.196 7.547 -0.485 1.00 55.64 264 LEU A CA 1
ATOM 634 C C . LEU A 1 94 ? 42.271 8.600 -0.810 1.00 57.25 264 LEU A C 1
ATOM 635 O O . LEU A 1 94 ? 42.748 9.306 0.127 1.00 59.21 264 LEU A O 1
ATOM 640 N N . HIS A 1 95 ? 42.732 8.708 -2.038 1.00 58.61 265 HIS A N 1
ATOM 641 C CA . HIS A 1 95 ? 43.786 9.703 -2.345 1.00 58.83 265 HIS A CA 1
ATOM 642 C C . HIS A 1 95 ? 43.019 10.842 -3.021 1.00 58.28 265 HIS A C 1
ATOM 643 O O . HIS A 1 95 ? 43.640 11.688 -3.693 1.00 59.06 265 HIS A O 1
ATOM 650 N N . VAL A 1 96 ? 41.701 10.923 -2.811 1.00 56.58 266 VAL A N 1
ATOM 651 C CA . VAL A 1 96 ? 40.767 11.368 -3.875 1.00 56.94 266 VAL A CA 1
ATOM 652 C C . VAL A 1 96 ? 40.385 12.874 -4.130 1.00 57.83 266 VAL A C 1
ATOM 653 O O . VAL A 1 96 ? 39.402 13.433 -3.631 1.00 57.65 266 VAL A O 1
ATOM 657 N N . ALA A 1 97 ? 41.138 13.446 -5.049 1.00 59.36 267 ALA A N 1
ATOM 658 C CA . ALA A 1 97 ? 41.130 14.847 -5.467 1.00 60.69 267 ALA A CA 1
ATOM 659 C C . ALA A 1 97 ? 42.596 14.808 -5.882 1.00 61.76 267 ALA A C 1
ATOM 660 O O . ALA A 1 97 ? 43.498 15.206 -5.125 1.00 61.94 267 ALA A O 1
ATOM 662 N N . PRO A 1 98 ? 42.801 14.283 -7.121 1.00 63.12 268 PRO A N 1
ATOM 663 C CA . PRO A 1 98 ? 43.816 13.410 -7.571 1.00 63.58 268 PRO A CA 1
ATOM 664 C C . PRO A 1 98 ? 44.617 12.697 -6.542 1.00 64.69 268 PRO A C 1
ATOM 665 O O . PRO A 1 98 ? 44.161 11.566 -6.197 1.00 66.38 268 PRO A O 1
ATOM 669 N N . VAL A 1 116 ? 39.517 18.853 -4.387 1.00 66.90 286 VAL A N 1
ATOM 670 C CA . VAL A 1 116 ? 40.944 19.149 -3.929 1.00 65.90 286 VAL A CA 1
ATOM 671 C C . VAL A 1 116 ? 40.991 19.037 -2.431 1.00 64.34 286 VAL A C 1
ATOM 672 O O . VAL A 1 116 ? 39.886 19.190 -1.765 1.00 63.73 286 VAL A O 1
ATOM 676 N N . ALA A 1 117 ? 42.236 18.788 -1.947 1.00 61.97 287 ALA A N 1
ATOM 677 C CA . ALA A 1 117 ? 42.525 18.442 -0.510 1.00 60.61 287 ALA A CA 1
ATOM 678 C C . ALA A 1 117 ? 43.867 18.934 0.016 1.00 58.47 287 ALA A C 1
ATOM 679 O O . ALA A 1 117 ? 44.696 19.348 -0.756 1.00 60.04 287 ALA A O 1
ATOM 681 N N . PHE A 1 118 ? 44.028 18.926 1.340 1.00 55.84 288 PHE A N 1
ATOM 682 C CA . PHE A 1 118 ? 45.356 19.035 2.098 1.00 53.92 288 PHE A CA 1
ATOM 683 C C . PHE A 1 118 ? 46.470 18.038 1.508 1.00 53.46 288 PHE A C 1
ATOM 684 O O . PHE A 1 118 ? 46.614 17.783 0.243 1.00 52.02 288 PHE A O 1
ATOM 692 N N . MET A 1 119 ? 47.284 17.522 2.401 1.00 51.54 289 MET A N 1
ATOM 693 C CA . MET A 1 119 ? 47.471 16.061 2.377 1.00 52.01 289 MET A CA 1
ATOM 694 C C . MET A 1 119 ? 48.162 15.425 3.480 1.00 50.57 289 MET A C 1
ATOM 695 O O . MET A 1 119 ? 48.472 14.226 3.332 1.00 50.29 289 MET A O 1
ATOM 700 N N . ASP A 1 120 ? 48.442 16.186 4.567 1.00 49.24 290 ASP A N 1
ATOM 701 C CA . ASP A 1 120 ? 48.870 15.574 5.780 1.00 47.61 290 ASP A CA 1
ATOM 702 C C . ASP A 1 120 ? 47.611 14.898 6.188 1.00 47.78 290 ASP A C 1
ATOM 703 O O . ASP A 1 120 ? 47.701 13.791 6.675 1.00 49.01 290 ASP A O 1
ATOM 708 N N . HIS A 1 121 ? 46.453 15.534 5.931 1.00 47.86 291 HIS A N 1
ATOM 709 C CA . HIS A 1 121 ? 45.195 15.021 6.419 1.00 47.06 291 HIS A CA 1
ATOM 710 C C . HIS A 1 121 ? 44.856 13.815 5.631 1.00 45.75 291 HIS A C 1
ATOM 711 O O . HIS A 1 121 ? 44.411 12.783 6.192 1.00 44.31 291 HIS A O 1
ATOM 718 N N . ILE A 1 122 ? 45.009 13.939 4.327 1.00 45.40 292 ILE A N 1
ATOM 719 C CA . ILE A 1 122 ? 44.686 12.849 3.470 1.00 44.35 292 ILE A CA 1
ATOM 720 C C . ILE A 1 122 ? 45.613 11.722 3.892 1.00 43.89 292 ILE A C 1
ATOM 721 O O . ILE A 1 122 ? 45.209 10.551 4.020 1.00 43.23 292 ILE A O 1
ATOM 726 N N . ARG A 1 123 ? 46.889 12.027 4.071 1.00 43.03 293 ARG A N 1
ATOM 727 C CA . ARG A 1 123 ? 47.854 10.928 4.361 1.00 43.91 293 ARG A CA 1
ATOM 728 C C . ARG A 1 123 ? 47.608 10.186 5.694 1.00 44.21 293 ARG A C 1
ATOM 729 O O . ARG A 1 123 ? 47.807 8.942 5.792 1.00 44.49 293 ARG A O 1
ATOM 737 N N . ILE A 1 124 ? 47.115 10.875 6.687 1.00 40.80 294 ILE A N 1
ATOM 738 C CA . ILE A 1 124 ? 47.054 10.105 7.976 1.00 41.82 294 ILE A CA 1
ATOM 739 C C . ILE A 1 124 ? 45.743 9.235 8.153 1.00 42.80 294 ILE A C 1
ATOM 740 O O . ILE A 1 124 ? 45.780 8.107 8.714 1.00 42.00 294 ILE A O 1
ATOM 745 N N . PHE A 1 125 ? 44.648 9.679 7.559 1.00 44.30 295 PHE A N 1
ATOM 746 C CA . PHE A 1 125 ? 43.450 8.757 7.478 1.00 44.02 295 PHE A CA 1
ATOM 747 C C . PHE A 1 125 ? 43.902 7.347 6.733 1.00 42.93 295 PHE A C 1
ATOM 748 O O . PHE A 1 125 ? 43.670 6.137 7.159 1.00 42.16 295 PHE A O 1
ATOM 756 N N . GLN A 1 126 ? 44.683 7.585 5.695 1.00 42.29 296 GLN A N 1
ATOM 757 C CA . GLN A 1 126 ? 45.027 6.632 4.659 1.00 40.24 296 GLN A CA 1
ATOM 758 C C . GLN A 1 126 ? 45.703 5.386 5.134 1.00 37.84 296 GLN A C 1
ATOM 759 O O . GLN A 1 126 ? 45.343 4.276 4.632 1.00 33.85 296 GLN A O 1
ATOM 765 N N . GLU A 1 127 ? 46.744 5.529 5.975 1.00 36.22 297 GLU A N 1
ATOM 766 C CA . GLU A 1 127 ? 47.498 4.354 6.438 1.00 40.20 297 GLU A CA 1
ATOM 767 C C . GLU A 1 127 ? 46.628 3.423 7.186 1.00 35.92 297 GLU A C 1
ATOM 768 O O . GLU A 1 127 ? 46.849 2.264 7.132 1.00 40.74 297 GLU A O 1
ATOM 774 N N . GLN A 1 128 ? 45.729 3.922 7.988 1.00 38.26 298 GLN A N 1
ATOM 775 C CA . GLN A 1 128 ? 44.893 3.017 8.757 1.00 37.88 298 GLN A CA 1
ATOM 776 C C . GLN A 1 128 ? 43.957 2.220 7.911 1.00 34.97 298 GLN A C 1
ATOM 777 O O . GLN A 1 128 ? 43.799 1.030 8.111 1.00 34.09 298 GLN A O 1
ATOM 783 N N . VAL A 1 129 ? 43.338 2.894 6.962 1.00 34.63 299 VAL A N 1
ATOM 784 C CA . VAL A 1 129 ? 42.566 2.205 6.011 1.00 33.82 299 VAL A CA 1
ATOM 785 C C . VAL A 1 129 ? 43.443 1.180 5.345 1.00 32.20 299 VAL A C 1
ATOM 786 O O . VAL A 1 129 ? 43.015 0.047 5.180 1.00 33.64 299 VAL A O 1
ATOM 790 N N . GLU A 1 130 ? 44.644 1.577 4.888 1.00 32.12 300 GLU A N 1
ATOM 791 C CA . GLU A 1 130 ? 45.455 0.635 4.096 1.00 34.85 300 GLU A CA 1
ATOM 792 C C . GLU A 1 130 ? 45.939 -0.570 4.851 1.00 34.05 300 GLU A C 1
ATOM 793 O O . GLU A 1 130 ? 45.910 -1.645 4.356 1.00 35.86 300 GLU A O 1
ATOM 799 N N . LYS A 1 131 ? 46.237 -0.393 6.111 1.00 33.89 301 LYS A N 1
ATOM 800 C CA . LYS A 1 131 ? 46.616 -1.514 6.945 1.00 34.16 301 LYS A CA 1
ATOM 801 C C . LYS A 1 131 ? 45.482 -2.530 7.191 1.00 34.91 301 LYS A C 1
ATOM 802 O O . LYS A 1 131 ? 45.700 -3.731 7.179 1.00 37.64 301 LYS A O 1
ATOM 808 N N . LEU A 1 132 ? 44.232 -2.061 7.317 1.00 34.30 302 LEU A N 1
ATOM 809 C CA . LEU A 1 132 ? 43.126 -2.982 7.559 1.00 29.95 302 LEU A CA 1
ATOM 810 C C . LEU A 1 132 ? 42.938 -3.719 6.253 1.00 32.09 302 LEU A C 1
ATOM 811 O O . LEU A 1 132 ? 42.739 -4.932 6.226 1.00 33.36 302 LEU A O 1
ATOM 816 N N . LYS A 1 133 ? 43.020 -3.005 5.106 1.00 34.61 303 LYS A N 1
ATOM 817 C CA . LYS A 1 133 ? 42.782 -3.706 3.853 1.00 35.14 303 LYS A CA 1
ATOM 818 C C . LYS A 1 133 ? 43.916 -4.703 3.641 1.00 34.83 303 LYS A C 1
ATOM 819 O O . LYS A 1 133 ? 43.689 -5.782 3.142 1.00 36.35 303 LYS A O 1
ATOM 825 N N . ALA A 1 134 ? 45.108 -4.344 4.073 1.00 34.71 304 ALA A N 1
ATOM 826 C CA . ALA A 1 134 ? 46.297 -5.219 3.956 1.00 36.40 304 ALA A CA 1
ATOM 827 C C . ALA A 1 134 ? 46.213 -6.492 4.757 1.00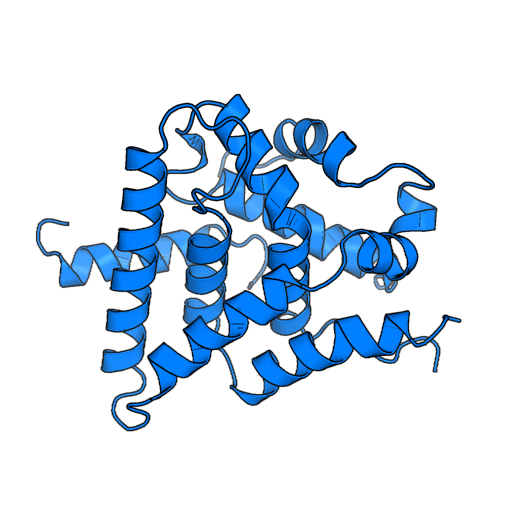 35.72 304 ALA A C 1
ATOM 828 O O . ALA A 1 134 ? 46.790 -7.493 4.383 1.00 39.59 304 ALA A O 1
ATOM 830 N N . LEU A 1 135 ? 45.464 -6.449 5.848 1.00 33.21 305 LEU A N 1
ATOM 831 C CA . LEU A 1 135 ? 45.220 -7.666 6.595 1.00 32.54 305 LEU A CA 1
ATOM 832 C C . LEU A 1 135 ? 43.999 -8.464 6.065 1.00 31.18 305 LEU A C 1
ATOM 833 O O . LEU A 1 135 ? 43.696 -9.542 6.570 1.00 31.98 305 LEU A O 1
ATOM 838 N N . HIS A 1 136 ? 43.278 -7.892 5.054 1.00 29.64 306 HIS A N 1
ATOM 839 C CA . HIS A 1 136 ? 42.154 -8.541 4.435 1.00 33.32 306 HIS A CA 1
ATOM 840 C C . HIS A 1 136 ? 41.118 -8.898 5.485 1.00 30.13 306 HIS A C 1
ATOM 841 O O . HIS A 1 136 ? 40.540 -10.002 5.496 1.00 30.56 306 HIS A O 1
ATOM 848 N N . VAL A 1 137 ? 40.865 -7.934 6.331 1.00 28.57 307 VAL A N 1
ATOM 849 C CA . VAL A 1 137 ? 39.862 -8.028 7.368 1.00 26.62 307 VAL A CA 1
ATOM 850 C C . VAL A 1 137 ? 38.547 -8.410 6.644 1.00 25.39 307 VAL A C 1
ATOM 851 O O . VAL A 1 137 ? 38.170 -7.799 5.638 1.00 26.56 307 VAL A O 1
ATOM 855 N N . ASP A 1 138 ? 37.888 -9.438 7.123 1.00 27.41 308 ASP A N 1
ATOM 856 C CA . ASP A 1 138 ? 36.652 -9.887 6.605 1.00 26.06 308 ASP A CA 1
ATOM 857 C C . ASP A 1 138 ? 35.408 -9.268 7.241 1.00 23.29 308 ASP A C 1
ATOM 858 O O . ASP A 1 138 ? 35.533 -8.545 8.219 1.00 23.51 308 ASP A O 1
ATOM 863 N N . SER A 1 139 ? 34.186 -9.547 6.778 1.00 25.21 309 SER A N 1
ATOM 864 C CA . SER A 1 139 ? 33.014 -8.800 7.213 1.00 25.81 309 SER A CA 1
ATOM 865 C C . SER A 1 139 ? 32.769 -9.081 8.720 1.00 24.92 309 SER A C 1
ATOM 866 O O . SER A 1 139 ? 32.389 -8.227 9.544 1.00 25.64 309 SER A O 1
ATOM 869 N N . ALA A 1 140 ? 32.934 -10.321 9.056 1.00 23.06 310 ALA A N 1
ATOM 870 C CA . ALA A 1 140 ? 32.760 -10.740 10.440 1.00 22.76 310 ALA A CA 1
ATOM 871 C C . ALA A 1 140 ? 33.710 -10.002 11.344 1.00 23.95 310 ALA A C 1
ATOM 872 O O . ALA A 1 140 ? 33.376 -9.588 12.514 1.00 21.95 310 ALA A O 1
ATOM 874 N N . GLU A 1 141 ? 34.964 -9.990 10.930 1.00 23.45 311 GLU A N 1
ATOM 875 C CA . GLU A 1 141 ? 36.052 -9.383 11.751 1.00 24.83 311 GLU A CA 1
ATOM 876 C C . GLU A 1 141 ? 35.762 -7.894 11.864 1.00 22.84 311 GLU A C 1
ATOM 877 O O . GLU A 1 141 ? 35.919 -7.361 12.915 1.00 22.35 311 GLU A O 1
ATOM 883 N N . TYR A 1 142 ? 35.328 -7.234 10.807 1.00 23.24 312 TYR A N 1
ATOM 884 C CA . TYR A 1 142 ? 34.936 -5.825 10.878 1.00 19.18 312 TYR A CA 1
ATOM 885 C C . TYR A 1 142 ? 33.859 -5.588 11.949 1.00 21.24 312 TYR A C 1
ATOM 886 O O . TYR A 1 142 ? 33.958 -4.676 12.751 1.00 22.54 312 TYR A O 1
ATOM 895 N N . SER A 1 143 ? 32.810 -6.402 11.913 1.00 22.33 313 SER A N 1
ATOM 896 C CA . SER A 1 143 ? 31.686 -6.188 12.779 1.00 21.83 313 SER A CA 1
ATOM 897 C C . SER A 1 143 ? 32.159 -6.404 14.234 1.00 20.66 313 SER A C 1
ATOM 898 O O . SER A 1 143 ? 31.757 -5.704 15.128 1.00 21.81 313 SER A O 1
ATOM 901 N N . CYS A 1 144 ? 32.992 -7.455 14.513 1.00 21.05 314 CYS A N 1
ATOM 902 C CA . CYS A 1 144 ? 33.589 -7.631 15.844 1.00 21.95 314 CYS A CA 1
ATOM 903 C C . CYS A 1 144 ? 34.440 -6.472 16.262 1.00 20.66 314 CYS A C 1
ATOM 904 O O . CYS A 1 144 ? 34.397 -6.111 17.417 1.00 19.17 314 CYS A O 1
ATOM 907 N N . LEU A 1 145 ? 35.323 -5.997 15.417 1.00 19.77 315 LEU A N 1
ATOM 908 C CA . LEU A 1 145 ? 36.181 -4.895 15.746 1.00 19.32 315 LEU A CA 1
ATOM 909 C C . LEU A 1 145 ? 35.364 -3.672 16.044 1.00 18.41 315 LEU A C 1
ATOM 910 O O . LEU A 1 145 ? 35.674 -2.961 17.009 1.00 20.03 315 LEU A O 1
ATOM 915 N N . LYS A 1 146 ? 34.295 -3.426 15.284 1.00 19.04 316 LYS A N 1
ATOM 916 C CA . LYS A 1 146 ? 33.477 -2.272 15.601 1.00 18.76 316 LYS A CA 1
ATOM 917 C C . LYS A 1 146 ? 32.829 -2.434 17.008 1.00 18.26 316 LYS A C 1
ATOM 918 O O . LYS A 1 146 ? 32.720 -1.431 17.773 1.00 19.79 316 LYS A O 1
ATOM 924 N N . ALA A 1 147 ? 32.367 -3.640 17.333 1.00 17.49 317 ALA A N 1
ATOM 925 C CA . ALA A 1 147 ? 31.819 -3.855 18.702 1.00 17.20 317 ALA A CA 1
ATOM 926 C C . ALA A 1 147 ? 32.850 -3.660 19.843 1.00 17.59 317 ALA A C 1
ATOM 927 O O . ALA A 1 147 ? 32.625 -3.062 20.897 1.00 20.49 317 ALA A O 1
ATOM 929 N N . ILE A 1 148 ? 34.080 -4.202 19.606 1.00 19.58 318 ILE A N 1
ATOM 930 C CA . ILE A 1 148 ? 35.134 -4.034 20.561 1.00 18.49 318 ILE A CA 1
ATOM 931 C C . ILE A 1 148 ? 35.458 -2.495 20.765 1.00 15.84 318 ILE A C 1
ATOM 932 O O . ILE A 1 148 ? 35.685 -2.063 21.855 1.00 19.68 318 ILE A O 1
ATOM 937 N N . VAL A 1 149 ? 35.510 -1.743 19.646 1.00 18.91 319 VAL A N 1
ATOM 938 C CA . VAL A 1 149 ? 35.767 -0.313 19.679 1.00 18.23 319 VAL A CA 1
ATOM 939 C C . VAL A 1 149 ? 34.615 0.369 20.416 1.00 20.53 319 VAL A C 1
ATOM 940 O O . VAL A 1 149 ? 34.847 1.227 21.275 1.00 20.03 319 VAL A O 1
ATOM 944 N N . LEU A 1 150 ? 33.372 0.000 20.088 1.00 19.45 320 LEU A N 1
ATOM 945 C CA . LEU A 1 150 ? 32.210 0.745 20.706 1.00 19.51 320 LEU A CA 1
ATOM 946 C C . LEU A 1 150 ? 32.099 0.516 22.212 1.00 19.61 320 LEU A C 1
ATOM 947 O O . LEU A 1 150 ? 31.745 1.450 22.903 1.00 21.32 320 LEU A O 1
ATOM 952 N N . PHE A 1 151 ? 32.292 -0.749 22.658 1.00 19.37 321 PHE A N 1
ATOM 953 C CA . PHE A 1 151 ? 32.114 -1.093 24.073 1.00 19.18 321 PHE A CA 1
ATOM 954 C C . PHE A 1 151 ? 33.377 -0.757 24.874 1.00 19.69 321 PHE A C 1
ATOM 955 O O . PHE A 1 151 ? 33.913 -1.598 25.547 1.00 23.76 321 PHE A O 1
ATOM 963 N N . THR A 1 152 ? 33.803 0.461 24.793 1.00 22.27 322 THR A N 1
ATOM 964 C CA . THR A 1 152 ? 35.055 0.891 25.526 1.00 22.67 322 THR A CA 1
ATOM 965 C C . THR A 1 152 ? 34.784 1.627 26.811 1.00 23.58 322 THR A C 1
ATOM 966 O O . THR A 1 152 ? 33.981 2.569 26.889 1.00 24.33 322 THR A O 1
ATOM 970 N N . SER A 1 153 ? 35.404 1.087 27.815 1.00 25.38 323 SER A N 1
ATOM 971 C CA . SER A 1 153 ? 35.282 1.720 29.142 1.00 25.48 323 SER A CA 1
ATOM 972 C C . SER A 1 153 ? 36.116 3.027 29.261 1.00 25.76 323 SER A C 1
ATOM 973 O O . SER A 1 153 ? 36.172 3.631 30.335 1.00 31.97 323 SER A O 1
ATOM 976 N N . ASP A 1 154 ? 36.772 3.438 28.152 1.00 24.18 324 ASP A N 1
ATOM 977 C CA . ASP A 1 154 ? 37.448 4.683 28.190 1.00 26.20 324 ASP A CA 1
ATOM 978 C C . ASP A 1 154 ? 36.546 5.907 28.079 1.00 28.42 324 ASP A C 1
ATOM 979 O O . ASP A 1 154 ? 36.975 7.036 28.330 1.00 31.75 324 ASP A O 1
ATOM 984 N N . ALA A 1 155 ? 35.283 5.711 27.698 1.00 26.47 325 ALA A N 1
ATOM 985 C CA . ALA A 1 155 ? 34.402 6.851 27.505 1.00 28.27 325 ALA A CA 1
ATOM 986 C C . ALA A 1 155 ? 34.154 7.495 28.810 1.00 31.49 325 ALA A C 1
ATOM 987 O O . ALA A 1 155 ? 33.924 6.829 29.750 1.00 31.31 325 ALA A O 1
ATOM 989 N N . CYS A 1 156 ? 34.152 8.810 28.808 1.00 37.02 326 CYS A N 1
ATOM 990 C CA . CYS A 1 156 ? 33.808 9.647 29.943 1.00 38.42 326 CYS A CA 1
ATOM 991 C C . CYS A 1 156 ? 32.341 9.563 30.274 1.00 36.41 326 CYS A C 1
ATOM 992 O O . CYS A 1 156 ? 31.521 9.569 29.367 1.00 39.80 326 CYS A O 1
ATOM 996 N N . GLY A 1 157 ? 32.006 9.425 31.571 1.00 35.95 327 GLY A N 1
ATOM 997 C CA . GLY A 1 157 ? 30.657 9.573 32.053 1.00 35.51 327 GLY A CA 1
ATOM 998 C C . GLY A 1 157 ? 29.803 8.338 32.052 1.00 34.50 327 GLY A C 1
ATOM 999 O O . GLY A 1 157 ? 28.564 8.408 32.076 1.00 36.64 327 GLY A O 1
ATOM 1000 N N . LEU A 1 158 ? 30.394 7.168 31.869 1.00 33.66 328 LEU A N 1
ATOM 1001 C CA . LEU A 1 158 ? 29.612 5.936 31.925 1.00 29.75 328 LEU A CA 1
ATOM 1002 C C . LEU A 1 158 ? 28.982 5.580 33.237 1.00 30.71 328 LEU A C 1
ATOM 1003 O O . LEU A 1 158 ? 29.640 5.604 34.337 1.00 33.17 328 LEU A O 1
ATOM 1008 N N . SER A 1 159 ? 27.814 5.081 33.193 1.00 32.75 329 SER A N 1
ATOM 1009 C CA . SER A 1 159 ? 27.082 4.764 34.414 1.00 35.24 329 SER A CA 1
ATOM 1010 C C . SER A 1 159 ? 27.276 3.327 34.873 1.00 36.38 329 SER A C 1
ATOM 1011 O O . SER A 1 159 ? 26.989 2.985 36.038 1.00 39.29 329 SER A O 1
ATOM 1014 N N . ASP A 1 160 ? 27.624 2.488 33.936 1.00 35.59 330 ASP A N 1
ATOM 1015 C CA . ASP A 1 160 ? 27.827 1.051 34.229 1.00 36.90 330 ASP A CA 1
ATOM 1016 C C . ASP A 1 160 ? 28.990 0.492 33.470 1.00 34.04 330 ASP A C 1
ATOM 1017 O O . ASP A 1 160 ? 28.863 -0.193 32.462 1.00 32.83 330 ASP A O 1
ATOM 1022 N N . VAL A 1 161 ? 30.128 0.799 34.054 1.00 32.61 331 VAL A N 1
ATOM 1023 C CA . VAL A 1 161 ? 31.395 0.489 33.444 1.00 30.25 331 VAL A CA 1
ATOM 1024 C C . VAL A 1 161 ? 31.589 -1.006 33.410 1.00 27.85 331 VAL A C 1
ATOM 1025 O O . VAL A 1 161 ? 32.056 -1.514 32.401 1.00 25.47 331 VAL A O 1
ATOM 1029 N N . ALA A 1 162 ? 31.209 -1.724 34.489 1.00 28.08 332 ALA A N 1
ATOM 1030 C CA . ALA A 1 162 ? 31.396 -3.173 34.470 1.00 27.92 332 ALA A CA 1
ATOM 1031 C C . ALA A 1 162 ? 30.656 -3.821 33.360 1.00 25.63 332 ALA A C 1
ATOM 1032 O O . ALA A 1 162 ? 31.111 -4.774 32.773 1.00 26.29 332 ALA A O 1
ATOM 1034 N N . HIS A 1 163 ? 29.434 -3.363 33.109 1.00 25.10 333 HIS A N 1
ATOM 1035 C CA . HIS A 1 163 ? 28.616 -3.978 32.048 1.00 23.47 333 HIS A CA 1
ATOM 1036 C C . HIS A 1 163 ? 29.219 -3.755 30.649 1.00 23.17 333 HIS A C 1
ATOM 1037 O O . HIS A 1 163 ? 29.357 -4.714 29.871 1.00 23.80 333 HIS A O 1
ATOM 1044 N N . VAL A 1 164 ? 29.698 -2.539 30.394 1.00 23.94 334 VAL A N 1
ATOM 1045 C CA . VAL A 1 164 ? 30.333 -2.242 29.153 1.00 24.61 334 VAL A CA 1
ATOM 1046 C C . VAL A 1 164 ? 31.607 -3.078 28.973 1.00 21.04 334 VAL A C 1
ATOM 1047 O O . VAL A 1 164 ? 31.838 -3.625 27.920 1.00 21.72 334 VAL A O 1
ATOM 1051 N N . GLU A 1 165 ? 32.388 -3.204 30.036 1.00 22.38 335 GLU A N 1
ATOM 1052 C CA . GLU A 1 165 ? 33.549 -4.074 29.965 1.00 22.70 335 GLU A CA 1
ATOM 1053 C C . GLU A 1 165 ? 33.207 -5.482 29.628 1.00 20.58 335 GLU A C 1
ATOM 1054 O O . GLU A 1 165 ? 33.950 -6.143 28.861 1.00 21.97 335 GLU A O 1
ATOM 1060 N N . SER A 1 166 ? 32.155 -5.987 30.263 1.00 22.64 336 SER A N 1
ATOM 1061 C CA . SER A 1 166 ? 31.659 -7.354 29.988 1.00 23.35 336 SER A CA 1
ATOM 1062 C C . SER A 1 166 ? 31.300 -7.494 28.535 1.00 21.06 336 SER A C 1
ATOM 1063 O O . SER A 1 166 ? 31.480 -8.571 27.920 1.00 21.63 336 SER A O 1
ATOM 1066 N N . LEU A 1 167 ? 30.684 -6.450 27.962 1.00 21.58 337 LEU A N 1
ATOM 1067 C CA . LEU A 1 167 ? 30.292 -6.514 26.579 1.00 19.31 337 LEU A CA 1
ATOM 1068 C C . LEU A 1 167 ? 31.538 -6.503 25.655 1.00 19.89 337 LEU A C 1
ATOM 1069 O O . LEU A 1 167 ? 31.592 -7.186 24.644 1.00 20.88 337 LEU A O 1
ATOM 1074 N N . GLN A 1 168 ? 32.541 -5.710 26.027 1.00 19.95 338 GLN A N 1
ATOM 1075 C CA . GLN A 1 168 ? 33.775 -5.752 25.264 1.00 20.04 338 GLN A CA 1
ATOM 1076 C C . GLN A 1 168 ? 34.464 -7.069 25.350 1.00 20.09 338 GLN A C 1
ATOM 1077 O O . GLN A 1 168 ? 34.982 -7.539 24.343 1.00 19.89 338 GLN A O 1
ATOM 1083 N N . GLU A 1 169 ? 34.442 -7.719 26.528 1.00 20.13 339 GLU A N 1
ATOM 1084 C CA . GLU A 1 169 ? 35.001 -9.046 26.749 1.00 19.86 339 GLU A CA 1
ATOM 1085 C C . GLU A 1 169 ? 34.273 -10.061 25.867 1.00 21.68 339 GLU A C 1
ATOM 1086 O O . GLU A 1 169 ? 34.873 -10.923 25.159 1.00 22.03 339 GLU A O 1
ATOM 1092 N N . LYS A 1 170 ? 32.957 -10.011 25.853 1.00 20.56 340 LYS A N 1
ATOM 1093 C CA . LYS A 1 170 ? 32.200 -10.894 24.936 1.00 19.47 340 LYS A CA 1
ATOM 1094 C C . LYS A 1 170 ? 32.572 -10.754 23.475 1.00 20.49 340 LYS A C 1
ATOM 1095 O O . LYS A 1 170 ? 32.784 -11.715 22.741 1.00 20.31 340 LYS A O 1
ATOM 1101 N N . SER A 1 171 ? 32.795 -9.466 23.083 1.00 19.65 341 SER A N 1
ATOM 1102 C CA . SER A 1 171 ? 33.094 -9.145 21.688 1.00 18.59 341 SER A CA 1
ATOM 1103 C C . SER A 1 171 ? 34.508 -9.687 21.328 1.00 20.14 341 SER A C 1
ATOM 1104 O O . SER A 1 171 ? 34.719 -10.152 20.276 1.00 19.84 341 SER A O 1
ATOM 1107 N N . GLN A 1 172 ? 35.455 -9.518 22.193 1.00 20.05 342 GLN A N 1
ATOM 1108 C CA . GLN A 1 172 ? 36.779 -9.987 21.949 1.00 19.33 342 GLN A CA 1
ATOM 1109 C C . GLN A 1 172 ? 36.861 -11.504 21.981 1.00 21.15 342 GLN A C 1
ATOM 1110 O O . GLN A 1 172 ? 37.575 -12.045 21.124 1.00 21.70 342 GLN A O 1
ATOM 1116 N N . CYS A 1 173 ? 36.108 -12.150 22.880 1.00 22.60 343 CYS A N 1
ATOM 1117 C CA . CYS A 1 173 ? 36.091 -13.582 23.058 1.00 23.99 343 CYS A CA 1
ATOM 1118 C C . CYS A 1 173 ? 35.425 -14.164 21.711 1.00 23.53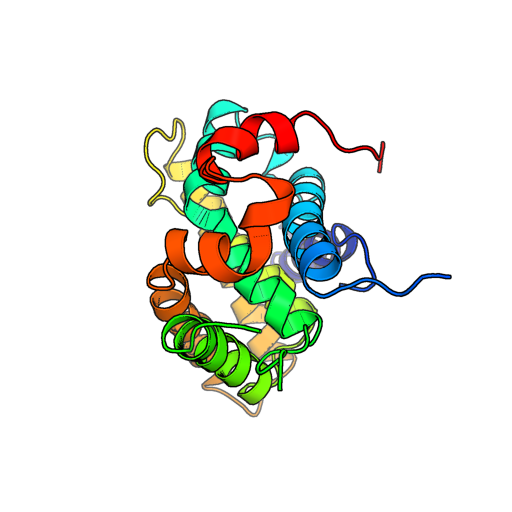 343 CYS A C 1
ATOM 1119 O O . CYS A 1 173 ? 35.909 -15.113 21.070 1.00 23.22 343 CYS A O 1
ATOM 1122 N N . ALA A 1 174 ? 34.370 -13.492 21.210 1.00 22.43 344 ALA A N 1
ATOM 1123 C CA . ALA A 1 174 ? 33.715 -13.845 19.923 1.00 22.95 344 ALA A CA 1
ATOM 1124 C C . ALA A 1 174 ? 34.712 -13.788 18.731 1.00 22.71 344 ALA A C 1
ATOM 1125 O O . ALA A 1 174 ? 34.811 -14.686 17.880 1.00 24.23 344 ALA A O 1
ATOM 1127 N N . LEU A 1 175 ? 35.442 -12.666 18.684 1.00 20.43 345 LEU A N 1
ATOM 1128 C CA . LEU A 1 175 ? 36.417 -12.481 17.679 1.00 19.50 345 LEU A CA 1
ATOM 1129 C C . LEU A 1 175 ? 37.489 -13.565 17.685 1.00 21.47 345 LEU A C 1
ATOM 1130 O O . LEU A 1 175 ? 37.883 -14.087 16.644 1.00 21.53 345 LEU A O 1
ATOM 1135 N N . GLU A 1 176 ? 38.027 -13.808 18.830 1.00 21.64 346 GLU A N 1
ATOM 1136 C CA . GLU A 1 176 ? 39.066 -14.829 19.023 1.00 23.45 346 GLU A CA 1
ATOM 1137 C C . GLU A 1 176 ? 38.617 -16.182 18.527 1.00 25.14 346 GLU A C 1
ATOM 1138 O O . GLU A 1 176 ? 39.324 -16.907 17.736 1.00 26.52 346 GLU A O 1
ATOM 1144 N N . GLU A 1 177 ? 37.378 -16.517 18.899 1.00 25.11 347 GLU A N 1
ATOM 1145 C CA . GLU A 1 177 ? 36.871 -17.807 18.452 1.00 25.84 347 GLU A CA 1
ATOM 1146 C C . GLU A 1 177 ? 36.675 -17.916 16.958 1.00 25.67 347 GLU A C 1
ATOM 1147 O O . GLU A 1 177 ? 36.942 -18.994 16.338 1.00 28.29 347 GLU A O 1
ATOM 1153 N N . TYR A 1 178 ? 36.160 -16.838 16.368 1.00 22.39 348 TYR A N 1
ATOM 1154 C CA . TYR A 1 178 ? 35.975 -16.768 14.912 1.00 23.29 348 TYR A CA 1
ATOM 1155 C C . TYR A 1 178 ? 37.275 -16.970 14.232 1.00 24.20 348 TYR A C 1
ATOM 1156 O O . TYR A 1 178 ? 37.384 -17.755 13.266 1.00 26.48 348 TYR A O 1
ATOM 1165 N N . VAL A 1 179 ? 38.250 -16.168 14.599 1.00 24.86 349 VAL A N 1
ATOM 1166 C CA . VAL A 1 179 ? 39.520 -16.163 13.903 1.00 26.10 349 VAL A CA 1
ATOM 1167 C C . VAL A 1 179 ? 40.179 -17.508 14.103 1.00 28.44 349 VAL A C 1
ATOM 1168 O O . VAL A 1 179 ? 40.813 -17.983 13.143 1.00 27.28 349 VAL A O 1
ATOM 1172 N N . ARG A 1 180 ? 40.163 -18.114 15.274 1.00 27.86 350 ARG A N 1
ATOM 1173 C CA . ARG A 1 180 ? 40.865 -19.383 15.407 1.00 30.67 350 ARG A CA 1
ATOM 1174 C C . ARG A 1 180 ? 40.192 -20.435 14.546 1.00 32.20 350 ARG A C 1
ATOM 1175 O O . ARG A 1 180 ? 40.878 -21.373 14.064 1.00 34.83 350 ARG A O 1
ATOM 1183 N N . SER A 1 181 ? 38.876 -20.358 14.369 1.00 31.40 351 SER A N 1
ATOM 1184 C CA . SER A 1 181 ? 38.223 -21.355 13.591 1.00 34.96 351 SER A CA 1
ATOM 1185 C C . SER A 1 181 ? 38.247 -21.067 12.052 1.00 31.59 351 SER A C 1
ATOM 1186 O O . SER A 1 181 ? 38.372 -22.020 11.245 1.00 33.57 351 SER A O 1
ATOM 1189 N N . GLN A 1 182 ? 38.217 -19.797 11.594 1.00 32.30 352 GLN A N 1
ATOM 1190 C CA . GLN A 1 182 ? 38.273 -19.495 10.164 1.00 31.60 352 GLN A CA 1
ATOM 1191 C C . GLN A 1 182 ? 39.649 -19.379 9.617 1.00 31.32 352 GLN A C 1
ATOM 1192 O O . GLN A 1 182 ? 39.835 -19.474 8.432 1.00 32.89 352 GLN A O 1
ATOM 1198 N N . TYR A 1 183 ? 40.639 -19.054 10.461 1.00 29.57 353 TYR A N 1
ATOM 1199 C CA . TYR A 1 183 ? 41.971 -18.812 9.993 1.00 29.34 353 TYR A CA 1
ATOM 1200 C C . TYR A 1 183 ? 42.953 -19.624 10.755 1.00 32.02 353 TYR A C 1
ATOM 1201 O O . TYR A 1 183 ? 43.907 -19.005 11.310 1.00 32.48 353 TYR A O 1
ATOM 1210 N N . PRO A 1 184 ? 42.776 -20.961 10.781 1.00 34.69 354 PRO A N 1
ATOM 1211 C CA . PRO A 1 184 ? 43.576 -21.809 11.666 1.00 35.30 354 PRO A CA 1
ATOM 1212 C C . PRO A 1 184 ? 45.036 -21.785 11.264 1.00 35.22 354 PRO A C 1
ATOM 1213 O O . PRO A 1 184 ? 45.855 -22.032 12.137 1.00 38.91 354 PRO A O 1
ATOM 1217 N N . ASN A 1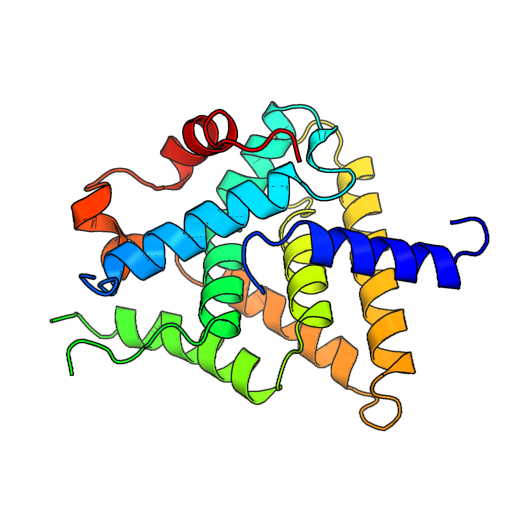 185 ? 45.420 -21.463 10.032 1.00 35.06 355 ASN A N 1
ATOM 1218 C CA . ASN A 1 185 ? 46.850 -21.351 9.706 1.00 33.97 355 ASN A CA 1
ATOM 1219 C C . ASN A 1 185 ? 47.447 -19.973 9.784 1.00 32.58 355 ASN A C 1
ATOM 1220 O O . ASN A 1 185 ? 48.528 -19.736 9.281 1.00 34.68 355 ASN A O 1
ATOM 1225 N N . GLN A 1 186 ? 46.757 -19.031 10.438 1.00 31.13 356 GLN A N 1
ATOM 1226 C CA . GLN A 1 186 ? 47.305 -17.680 10.685 1.00 31.26 356 GLN A CA 1
ATOM 1227 C C . GLN A 1 186 ? 47.204 -17.465 12.184 1.00 30.94 356 GLN A C 1
ATOM 1228 O O . GLN A 1 186 ? 46.363 -16.754 12.706 1.00 31.32 356 GLN A O 1
ATOM 1234 N N . PRO A 1 187 ? 48.040 -18.144 12.942 1.00 30.94 357 PRO A N 1
ATOM 1235 C CA . PRO A 1 187 ? 47.872 -18.121 14.371 1.00 32.36 357 PRO A CA 1
ATOM 1236 C C . PRO A 1 187 ? 48.084 -16.764 15.006 1.00 31.66 357 PRO A C 1
ATOM 1237 O O . PRO A 1 187 ? 47.658 -16.564 16.152 1.00 34.95 357 PRO A O 1
ATOM 1241 N N . THR A 1 188 ? 48.717 -15.837 14.314 1.00 28.75 358 THR A N 1
ATOM 1242 C CA . THR A 1 188 ? 48.924 -14.511 14.916 1.00 30.66 358 THR A CA 1
ATOM 1243 C C . THR A 1 188 ? 47.867 -13.497 14.561 1.00 27.54 358 THR A C 1
ATOM 1244 O O . THR A 1 188 ? 47.948 -12.339 14.940 1.00 26.18 358 THR A O 1
ATOM 1248 N N . ARG A 1 189 ? 46.865 -13.955 13.810 1.00 25.66 359 ARG A N 1
ATOM 1249 C CA . ARG A 1 189 ? 45.876 -13.026 13.193 1.00 24.74 359 ARG A CA 1
ATOM 1250 C C . ARG A 1 189 ? 45.075 -12.293 14.297 1.00 24.34 359 ARG A C 1
ATOM 1251 O O . ARG A 1 189 ? 44.814 -11.099 14.166 1.00 23.14 359 ARG A O 1
ATOM 1259 N N . PHE A 1 190 ? 44.645 -12.997 15.299 1.00 23.01 360 PHE A N 1
ATOM 1260 C CA . PHE A 1 190 ? 43.862 -12.336 16.352 1.00 21.12 360 PHE A CA 1
ATOM 1261 C C . PHE A 1 190 ? 44.619 -11.137 16.962 1.00 21.58 360 PHE A C 1
ATOM 1262 O O . PHE A 1 190 ? 44.070 -10.054 17.085 1.00 21.76 360 PHE A O 1
ATOM 1270 N N . GLY A 1 191 ? 45.871 -11.368 17.362 1.00 21.64 361 GLY A N 1
ATOM 1271 C CA . GLY A 1 191 ? 46.648 -10.283 17.897 1.00 22.50 361 GLY A CA 1
ATOM 1272 C C . GLY A 1 191 ? 46.913 -9.197 16.882 1.00 21.44 361 GLY A C 1
ATOM 1273 O O . GLY A 1 191 ? 46.824 -8.004 17.186 1.00 21.52 361 GLY A O 1
ATOM 1274 N N . LYS A 1 192 ? 47.084 -9.520 15.602 1.00 21.00 362 LYS A N 1
ATOM 1275 C CA . LYS A 1 192 ? 47.192 -8.438 14.643 1.00 22.47 362 LYS A CA 1
ATOM 1276 C C . LYS A 1 192 ? 46.001 -7.556 14.478 1.00 20.37 362 LYS A C 1
ATOM 1277 O O . LYS A 1 192 ? 46.105 -6.340 14.402 1.00 22.59 362 LYS A O 1
ATOM 1283 N N . LEU A 1 193 ? 44.830 -8.180 14.568 1.00 20.89 363 LEU A N 1
ATOM 1284 C CA . LEU A 1 193 ? 43.550 -7.429 14.465 1.00 21.19 363 LEU A CA 1
ATOM 1285 C C . LEU A 1 193 ? 43.403 -6.545 15.681 1.00 20.17 363 LEU A C 1
ATOM 1286 O O . LEU A 1 193 ? 43.200 -5.401 15.569 1.00 21.00 363 LEU A O 1
ATOM 1291 N N . LEU A 1 194 ? 43.687 -7.050 16.902 1.00 20.51 364 LEU A N 1
ATOM 1292 C CA . LEU A 1 194 ? 43.629 -6.208 18.063 1.00 21.24 364 LEU A CA 1
ATOM 1293 C C . LEU A 1 194 ? 44.645 -5.071 18.069 1.00 20.88 364 LEU A C 1
ATOM 1294 O O . LEU A 1 194 ? 44.394 -3.992 18.624 1.00 21.56 364 LEU A O 1
ATOM 1299 N N . LEU A 1 195 ? 45.785 -5.305 17.417 1.00 19.70 365 LEU A N 1
ATOM 1300 C CA . LEU A 1 195 ? 46.800 -4.250 17.404 1.00 19.90 365 LEU A CA 1
ATOM 1301 C C . LEU A 1 195 ? 46.461 -3.155 16.418 1.00 23.00 365 LEU A C 1
ATOM 1302 O O . LEU A 1 195 ? 47.183 -2.183 16.336 1.00 25.01 365 LEU A O 1
ATOM 1307 N N . ARG A 1 196 ? 45.376 -3.292 15.653 1.00 22.35 366 ARG A N 1
ATOM 1308 C CA . ARG A 1 196 ? 44.843 -2.162 14.853 1.00 23.10 366 ARG A CA 1
ATOM 1309 C C . ARG A 1 196 ? 44.161 -1.104 15.736 1.00 23.14 366 ARG A C 1
ATOM 1310 O O . ARG A 1 196 ? 43.983 0.031 15.322 1.00 22.77 366 ARG A O 1
ATOM 1318 N N . LEU A 1 197 ? 43.769 -1.516 16.940 1.00 21.01 367 LEU A N 1
ATOM 1319 C CA . LEU A 1 197 ? 42.989 -0.677 17.741 1.00 20.56 367 LEU A CA 1
ATOM 1320 C C . LEU A 1 197 ? 43.661 0.593 18.243 1.00 19.45 367 LEU A C 1
ATOM 1321 O O . LEU A 1 197 ? 43.039 1.615 18.288 1.00 21.33 367 LEU A O 1
ATOM 1326 N N . PRO A 1 198 ? 44.907 0.514 18.772 1.00 21.25 368 PRO A N 1
ATOM 1327 C CA . PRO A 1 198 ? 45.539 1.698 19.247 1.00 21.55 368 PRO A CA 1
ATOM 1328 C C . PRO A 1 198 ? 45.697 2.732 18.133 1.00 21.04 368 PRO A C 1
ATOM 1329 O O . PRO A 1 198 ? 45.560 3.938 18.377 1.00 23.72 368 PRO A O 1
ATOM 1333 N N . SER A 1 199 ? 45.910 2.289 16.890 1.00 22.64 369 SER A N 1
ATOM 1334 C CA . SER A 1 199 ? 46.096 3.217 15.827 1.00 24.73 369 SER A CA 1
ATOM 1335 C C . SER A 1 199 ? 44.752 3.919 15.576 1.00 25.03 369 SER A C 1
ATOM 1336 O O . SER A 1 199 ? 44.700 5.125 15.335 1.00 27.23 369 SER A O 1
ATOM 1339 N N . LEU A 1 200 ? 43.632 3.182 15.675 1.00 22.73 370 LEU A N 1
ATOM 1340 C CA . LEU A 1 200 ? 42.302 3.807 15.521 1.00 24.39 370 LEU A CA 1
ATOM 1341 C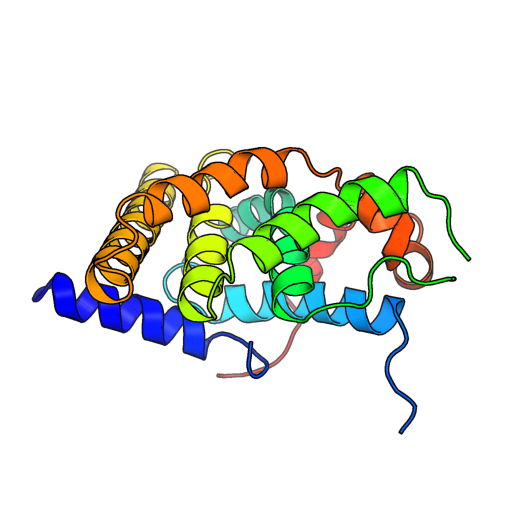 C . LEU A 1 200 ? 42.115 4.918 16.494 1.00 23.65 370 LEU A C 1
ATOM 1342 O O . LEU A 1 200 ? 41.514 5.946 16.166 1.00 26.64 370 LEU A O 1
ATOM 1347 N N . ARG A 1 201 ? 42.562 4.680 17.764 1.00 24.51 371 ARG A N 1
ATOM 1348 C CA . ARG A 1 201 ? 42.360 5.583 18.798 1.00 27.64 371 ARG A CA 1
ATOM 1349 C C . ARG A 1 201 ? 43.173 6.859 18.614 1.00 29.06 371 ARG A C 1
ATOM 1350 O O . ARG A 1 201 ? 42.797 7.925 19.116 1.00 31.81 371 ARG A O 1
ATOM 1358 N N . THR A 1 202 ? 44.266 6.829 17.825 1.00 30.75 372 THR A N 1
ATOM 1359 C CA . THR A 1 202 ? 45.045 8.009 17.526 1.00 34.06 372 THR A CA 1
ATOM 1360 C C . THR A 1 202 ? 44.617 8.768 16.320 1.00 33.01 372 THR A C 1
ATOM 1361 O O . THR A 1 202 ? 45.067 9.892 16.116 1.00 36.65 372 THR A O 1
ATOM 1365 N N . VAL A 1 203 ? 43.717 8.237 15.517 1.00 31.07 373 VAL A N 1
ATOM 1366 C CA . VAL A 1 203 ? 43.327 9.015 14.345 1.00 33.40 373 VAL A CA 1
ATOM 1367 C C . VAL A 1 203 ? 42.634 10.340 14.839 1.00 32.45 373 VAL A C 1
ATOM 1368 O O . VAL A 1 203 ? 41.840 10.305 15.811 1.00 29.97 373 VAL A O 1
ATOM 1372 N N . SER A 1 204 ? 42.857 11.496 14.207 1.00 33.82 374 SER A N 1
ATOM 1373 C CA . SER A 1 204 ? 42.239 12.660 14.833 1.00 34.57 374 SER A CA 1
ATOM 1374 C C . SER A 1 204 ? 40.869 12.909 14.255 1.00 31.18 374 SER A C 1
ATOM 1375 O O . SER A 1 204 ? 40.633 12.934 13.008 1.00 32.47 374 SER A O 1
ATOM 1378 N N . SER A 1 205 ? 39.924 13.075 15.168 1.00 31.04 375 SER A N 1
ATOM 1379 C CA . SER A 1 205 ? 38.528 13.452 14.871 1.00 31.66 375 SER A CA 1
ATOM 1380 C C . SER A 1 205 ? 38.419 14.706 14.074 1.00 30.09 375 SER A C 1
ATOM 1381 O O . SER A 1 205 ? 37.713 14.735 13.042 1.00 28.49 375 SER A O 1
ATOM 1384 N N . SER A 1 206 ? 39.197 15.692 14.491 1.00 28.70 376 SER A N 1
ATOM 1385 C CA . SER A 1 206 ? 39.266 16.963 13.709 1.00 31.30 376 SER A CA 1
ATOM 1386 C C . SER A 1 206 ? 39.772 16.826 12.308 1.00 30.18 376 SER A C 1
ATOM 1387 O O . SER A 1 206 ? 39.194 17.398 11.358 1.00 30.52 376 SER A O 1
ATOM 1390 N N . VAL A 1 207 ? 40.779 15.988 12.070 1.00 30.56 377 VAL A N 1
ATOM 1391 C CA . VAL A 1 207 ? 41.172 15.789 10.669 1.00 31.37 377 VAL A CA 1
ATOM 1392 C C . VAL A 1 207 ? 40.061 15.156 9.851 1.00 28.47 377 VAL A C 1
ATOM 1393 O O . VAL A 1 207 ? 39.851 15.536 8.688 1.00 29.97 377 VAL A O 1
ATOM 1397 N N . ILE A 1 208 ? 39.382 14.111 10.389 1.00 29.39 378 ILE A N 1
ATOM 1398 C CA . ILE A 1 208 ? 38.333 13.460 9.658 1.00 29.17 378 ILE A CA 1
ATOM 1399 C C . ILE A 1 208 ? 37.239 14.488 9.263 1.00 25.42 378 ILE A C 1
ATOM 1400 O O . ILE A 1 208 ? 36.737 14.533 8.104 1.00 29.13 378 ILE A O 1
ATOM 1405 N N . GLU A 1 209 ? 36.932 15.343 10.238 1.00 27.92 379 GLU A N 1
ATOM 1406 C CA . GLU A 1 209 ? 35.925 16.424 10.059 1.00 28.25 379 GLU A CA 1
ATOM 1407 C C . GLU A 1 209 ? 36.326 17.430 8.974 1.00 30.14 379 GLU A C 1
ATOM 1408 O O . GLU A 1 209 ? 35.558 17.789 8.102 1.00 31.22 379 GLU A O 1
ATOM 1414 N N . GLN A 1 210 ? 37.579 17.848 9.078 1.00 31.46 380 GLN A N 1
ATOM 1415 C CA . GLN A 1 210 ? 38.110 18.778 8.094 1.00 32.39 380 GLN A CA 1
ATOM 1416 C C . GLN A 1 210 ? 38.083 18.164 6.624 1.00 33.67 380 GLN A C 1
ATOM 1417 O O . GLN A 1 210 ? 37.817 18.848 5.613 1.00 36.29 380 GLN A O 1
ATOM 1423 N N . LEU A 1 211 ? 38.450 16.887 6.506 1.00 33.08 381 LEU A N 1
ATOM 1424 C CA . LEU A 1 211 ? 38.561 16.204 5.237 1.00 33.80 381 LEU A CA 1
ATOM 1425 C C . LEU A 1 211 ? 37.158 15.986 4.598 1.00 32.57 381 LEU A C 1
ATOM 1426 O O . LEU A 1 211 ? 36.931 16.199 3.380 1.00 34.61 381 LEU A O 1
ATOM 1431 N N . PHE A 1 212 ? 36.202 15.508 5.405 1.00 32.48 382 PHE A N 1
ATOM 1432 C CA . PHE A 1 212 ? 34.971 15.002 4.839 1.00 33.15 382 PHE A CA 1
ATOM 1433 C C . PHE A 1 212 ? 33.689 15.748 5.217 1.00 33.11 382 PHE A C 1
ATOM 1434 O O . PHE A 1 212 ? 32.707 15.642 4.491 1.00 34.66 382 PHE A O 1
ATOM 1442 N N . PHE A 1 213 ? 33.630 16.426 6.332 1.00 33.59 383 PHE A N 1
ATOM 1443 C CA . PHE A 1 213 ? 32.373 16.851 6.887 1.00 34.12 383 PHE A CA 1
ATOM 1444 C C . PHE A 1 213 ? 32.115 18.356 6.873 1.00 38.03 383 PHE A C 1
ATOM 1445 O O . PHE A 1 213 ? 31.010 18.793 7.213 1.00 39.47 383 PHE A O 1
ATOM 1453 N N . VAL A 1 214 ? 33.075 19.167 6.481 1.00 41.34 384 VAL A N 1
ATOM 1454 C CA . VAL A 1 214 ? 32.837 20.615 6.487 1.00 44.37 384 VAL A CA 1
ATOM 1455 C C . VAL A 1 214 ? 31.583 21.185 5.720 1.00 47.53 384 VAL A C 1
ATOM 1456 O O . VAL A 1 214 ? 30.829 21.957 6.290 1.00 47.78 384 VAL A O 1
ATOM 1460 N N . ARG A 1 215 ? 31.310 20.728 4.496 1.00 51.25 385 ARG A N 1
ATOM 1461 C CA . ARG A 1 215 ? 30.116 21.166 3.774 1.00 53.42 385 ARG A CA 1
ATOM 1462 C C . ARG A 1 215 ? 28.879 20.691 4.489 1.00 53.98 385 ARG A C 1
ATOM 1463 O O . ARG A 1 215 ? 27.840 21.324 4.395 1.00 55.84 385 ARG A O 1
ATOM 1471 N N . LEU A 1 216 ? 28.945 19.540 5.136 1.00 53.79 386 LEU A N 1
ATOM 1472 C CA . LEU A 1 216 ? 27.760 18.987 5.721 1.00 53.14 386 LEU A CA 1
ATOM 1473 C C . LEU A 1 216 ? 27.442 19.620 7.038 1.00 52.16 386 LEU A C 1
ATOM 1474 O O . LEU A 1 216 ? 26.302 19.698 7.474 1.00 52.39 386 LEU A O 1
ATOM 1479 N N . VAL A 1 217 ? 28.487 19.996 7.744 1.00 49.89 387 VAL A N 1
ATOM 1480 C CA . VAL A 1 217 ? 28.348 20.307 9.145 1.00 49.53 387 VAL A CA 1
ATOM 1481 C C . VAL A 1 217 ? 29.069 21.622 9.530 1.00 47.78 387 VAL A C 1
ATOM 1482 O O . VAL A 1 217 ? 28.875 22.130 10.634 1.00 46.53 387 VAL A O 1
ATOM 1486 N N . GLY A 1 218 ? 29.884 22.192 8.641 1.00 48.43 388 GLY A N 1
ATOM 1487 C CA . GLY A 1 218 ? 30.803 23.249 9.114 1.00 48.39 388 GLY A CA 1
ATOM 1488 C C . GLY A 1 218 ? 32.071 22.683 9.753 1.00 48.68 388 GLY A C 1
ATOM 1489 O O . GLY A 1 218 ? 32.530 21.658 9.303 1.00 45.60 388 GLY A O 1
ATOM 1490 N N . LYS A 1 219 ? 32.712 23.255 10.773 1.00 50.25 389 LYS A N 1
ATOM 1491 C CA . LYS A 1 219 ? 32.212 24.047 11.838 1.00 51.42 389 LYS A CA 1
ATOM 1492 C C . LYS A 1 219 ? 32.024 23.092 13.009 1.00 49.46 389 LYS A C 1
ATOM 1493 O O . LYS A 1 219 ? 32.904 22.930 13.876 1.00 48.44 389 LYS A O 1
ATOM 1499 N N . THR A 1 220 ? 30.861 22.456 13.008 1.00 46.38 390 THR A N 1
ATOM 1500 C CA . THR A 1 220 ? 30.367 21.814 14.238 1.00 45.20 390 THR A CA 1
ATOM 1501 C C . THR A 1 220 ? 31.032 20.440 14.391 1.00 41.47 390 THR A C 1
ATOM 1502 O O . THR A 1 220 ? 30.983 19.685 13.445 1.00 41.29 390 THR A O 1
ATOM 1506 N N . PRO A 1 221 ? 31.716 20.174 15.542 1.00 38.71 391 PRO A N 1
ATOM 1507 C CA . PRO A 1 221 ? 32.284 18.887 15.863 1.00 34.37 391 PRO A CA 1
ATOM 1508 C C . PRO A 1 221 ? 31.189 17.819 15.778 1.00 35.25 391 PRO A C 1
ATOM 1509 O O . PRO A 1 221 ? 30.069 18.009 16.306 1.00 34.04 391 PRO A O 1
ATOM 1513 N N . ILE A 1 222 ? 31.518 16.733 15.086 1.00 31.94 392 ILE A N 1
ATOM 1514 C CA . ILE A 1 222 ? 30.550 15.636 14.991 1.00 30.98 392 ILE A CA 1
ATOM 1515 C C . ILE A 1 222 ? 30.120 15.192 16.393 1.00 30.05 392 ILE A C 1
ATOM 1516 O O . ILE A 1 222 ? 28.951 14.806 16.666 1.00 28.91 392 ILE A O 1
ATOM 1521 N N . GLU A 1 223 ? 31.034 15.227 17.362 1.00 29.30 393 GLU A N 1
ATOM 1522 C CA . GLU A 1 223 ? 30.705 14.653 18.661 1.00 30.87 393 GLU A CA 1
ATOM 1523 C C . GLU A 1 223 ? 29.501 15.409 19.268 1.00 30.09 393 GLU A C 1
ATOM 1524 O O . GLU A 1 223 ? 28.734 14.842 20.073 1.00 33.51 393 GLU A O 1
ATOM 1530 N N . THR A 1 224 ? 29.339 16.675 18.907 1.00 30.95 394 THR A N 1
ATOM 1531 C CA . THR A 1 224 ? 28.236 17.422 19.419 1.00 33.21 394 THR A CA 1
ATOM 1532 C C . THR A 1 224 ? 26.867 17.082 18.779 1.00 31.41 394 THR A C 1
ATOM 1533 O O . THR A 1 224 ? 25.785 17.507 19.262 1.00 35.73 394 THR A O 1
ATOM 1537 N N . LEU A 1 225 ? 26.875 16.416 17.632 1.00 29.27 395 LEU A N 1
ATOM 1538 C CA . LEU A 1 225 ? 25.648 16.129 16.782 1.00 27.55 395 LEU A CA 1
ATOM 1539 C C . LEU A 1 225 ? 25.306 14.631 16.932 1.00 28.30 395 LEU A C 1
ATOM 1540 O O . LEU A 1 225 ? 24.252 14.176 16.563 1.00 27.45 395 LEU A O 1
ATOM 1545 N N . ILE A 1 226 ? 26.196 13.868 17.585 1.00 27.70 396 ILE A N 1
ATOM 1546 C CA . ILE A 1 226 ? 26.017 12.399 17.670 1.00 28.74 396 ILE A CA 1
ATOM 1547 C C . ILE A 1 226 ? 24.739 12.047 18.379 1.00 26.56 396 ILE A C 1
ATOM 1548 O O . ILE A 1 226 ? 24.067 11.079 18.071 1.00 26.45 396 ILE A O 1
ATOM 1553 N N . ARG A 1 227 ? 24.465 12.761 19.430 1.00 25.23 397 ARG A N 1
ATOM 1554 C CA . ARG A 1 227 ? 23.244 12.464 20.143 1.00 24.78 397 ARG A CA 1
ATOM 1555 C C . ARG A 1 227 ? 21.980 12.695 19.288 1.00 25.08 397 ARG A C 1
ATOM 1556 O O . ARG A 1 227 ? 21.092 11.861 19.317 1.00 26.12 397 ARG A O 1
ATOM 1564 N N . ASP A 1 228 ? 21.907 13.764 18.531 1.00 22.44 398 ASP A N 1
ATOM 1565 C CA . ASP A 1 228 ? 20.788 13.945 17.614 1.00 22.02 398 ASP A CA 1
ATOM 1566 C C . ASP A 1 228 ? 20.728 12.849 16.624 1.00 22.80 398 ASP A C 1
ATOM 1567 O O . ASP A 1 228 ? 19.660 12.342 16.231 1.00 23.29 398 ASP A O 1
ATOM 1572 N N . MET A 1 229 ? 21.886 12.445 16.135 1.00 24.23 399 MET A N 1
ATOM 1573 C CA . MET A 1 229 ? 21.947 11.354 15.108 1.00 24.43 399 MET A CA 1
ATOM 1574 C C . MET A 1 229 ? 21.360 10.042 15.668 1.00 23.57 399 MET A C 1
ATOM 1575 O O . MET A 1 229 ? 20.590 9.284 15.001 1.00 26.15 399 MET A O 1
ATOM 1580 N N . LEU A 1 230 ? 21.748 9.757 16.891 1.00 23.28 400 LEU A N 1
ATOM 1581 C CA . LEU A 1 230 ? 21.310 8.520 17.477 1.00 24.42 400 LEU A CA 1
ATOM 1582 C C . LEU A 1 230 ? 19.850 8.532 17.663 1.00 23.59 400 LEU A C 1
ATOM 1583 O O . LEU A 1 230 ? 19.226 7.480 17.550 1.00 26.38 400 LEU A O 1
ATOM 1588 N N . LEU A 1 231 ? 19.248 9.627 18.018 1.00 24.72 401 LEU A N 1
ATOM 1589 C CA . LEU A 1 231 ? 17.806 9.738 18.177 1.00 26.79 401 LEU A CA 1
ATOM 1590 C C . LEU A 1 231 ? 17.063 9.991 16.866 1.00 31.42 401 LEU A C 1
ATOM 1591 O O . LEU A 1 231 ? 15.768 10.262 16.898 1.00 37.11 401 LEU A O 1
ATOM 1596 N N . SER A 1 232 ? 17.685 9.971 15.722 1.00 30.06 402 SER A N 1
ATOM 1597 C CA . SER A 1 232 ? 16.958 10.178 14.455 1.00 36.08 402 SER A CA 1
ATOM 1598 C C . SER A 1 232 ? 16.617 8.825 13.824 1.00 43.81 402 SER A C 1
ATOM 1599 O O . SER A 1 232 ? 16.240 7.905 14.495 1.00 46.12 402 SER A O 1
ATOM 1602 N N . GLY A 1 233 ? 16.657 8.704 12.511 1.00 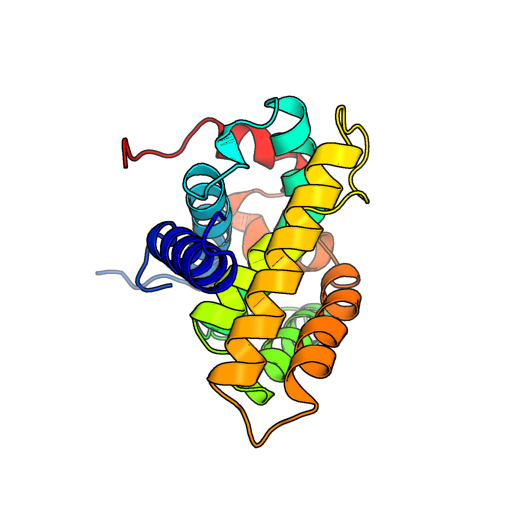51.27 403 GLY A N 1
ATOM 1603 C CA . GLY A 1 233 ? 17.354 7.523 11.860 1.00 57.58 403 GLY A CA 1
ATOM 1604 C C . GLY A 1 233 ? 16.665 6.188 11.569 1.00 62.32 403 GLY A C 1
ATOM 1605 O O . GLY A 1 233 ? 17.314 5.142 11.289 1.00 63.54 403 GLY A O 1
ATOM 1606 N N . SER A 1 234 ? 15.345 6.177 11.569 1.00 67.45 404 SER A N 1
ATOM 1607 C CA . SER A 1 234 ? 14.706 5.154 10.770 1.00 71.28 404 SER A CA 1
ATOM 1608 C C . SER A 1 234 ? 14.780 3.720 11.404 1.00 74.01 404 SER A C 1
ATOM 1609 O O . SER A 1 234 ? 14.947 3.576 12.622 1.00 74.11 404 SER A O 1
ATOM 1612 N N . SER A 1 235 ? 14.712 2.713 10.520 1.00 76.91 405 SER A N 1
ATOM 1613 C CA . SER A 1 235 ? 14.024 1.394 10.685 1.00 79.15 405 SER A CA 1
ATOM 1614 C C . SER A 1 235 ? 13.430 0.866 12.048 1.00 81.05 405 SER A C 1
ATOM 1615 O O . SER A 1 235 ? 13.998 1.051 13.128 1.00 81.60 405 SER A O 1
ATOM 1618 N N . PHE A 1 236 ? 12.274 0.193 11.955 1.00 83.24 406 PHE A N 1
ATOM 1619 C CA . PHE A 1 236 ? 11.745 -0.692 13.044 1.00 85.15 406 PHE A CA 1
ATOM 1620 C C . PHE A 1 236 ? 12.685 -1.903 13.315 1.00 85.71 406 PHE A C 1
ATOM 1621 O O . PHE A 1 236 ? 12.977 -2.262 14.491 1.00 85.65 406 PHE A O 1
ATOM 1629 N N . ASN A 1 237 ? 13.108 -2.534 12.205 1.00 85.91 407 ASN A N 1
ATOM 1630 C CA . ASN A 1 237 ? 14.240 -3.487 12.162 1.00 85.74 407 ASN A CA 1
ATOM 1631 C C . ASN A 1 237 ? 15.530 -2.827 12.599 1.00 85.32 407 ASN A C 1
ATOM 1632 O O . ASN A 1 237 ? 15.593 -1.614 12.737 1.00 84.92 407 ASN A O 1
#

GO terms:
  GO:0004879 nuclear receptor activity (F, IDA)
  GO:0001972 retinoic acid binding (F, IDA)
  GO:0003700 DNA-binding transcription factor activity (F, IDA)
  GO:0045893 positive regulation of DNA-templated transcription (P, IDA)
  GO:0043565 sequence-specific DNA binding (F, IDA)
  GO:0000122 negative regulation of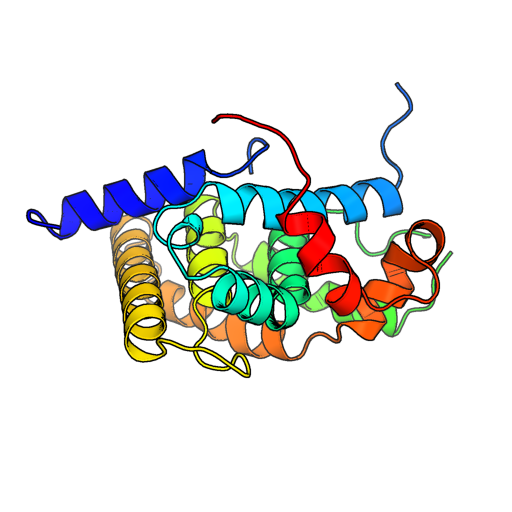 transcription by RNA polymerase II (P, IDA)
  GO:0008585 female gonad development (P, IMP)
  GO:0005515 protein binding (F, IPI)
  GO:0042803 protein homodimerization activity (F, IPI)
  GO:0004879 nuclear receptor activity (F, TAS)
  GO:0006357 regulation of transcription by RNA polymerase II (P, TAS)
  GO:0005634 nucleus (C, IDA)
  GO:0001937 negative regulation of endothelial cell proliferation (P, IMP)
  GO:0001227 DNA-binding transcription repressor activity, RNA polymerase II-specific (F, IMP)
  GO:0045944 positive regulation of transcription by RNA polymerase II (P, IMP)
  GO:0010596 negative regulation of endothelial cell migration (P, IMP)
  GO:1900747 negative regulation of vascular endothelial growth factor signaling pathway (P, IMP)
  GO:0060838 lymphatic endothelial cell fate commitment (P, IMP)

Organism: Homo sapiens (NCBI:txid9606)

Radius of gyration: 16.74 Å; Cα contacts (8 Å, |Δi|>4): 214; chains: 1; bounding box: 37×47×45 Å

B-factor: mean 34.49, std 14.55, range [15.84, 88.79]

InterPro domains:
  IPR000536 Nuclear hormone receptor, ligand-binding domain [PF00104] (199-386)
  IPR000536 Nuclear hormone receptor, ligand-binding domain [PS51843] (177-403)
  IPR000536 Nuclear hormone receptor, ligand-binding domain [SM00430] (214-374)
  IPR001628 Zinc finger, nuclear hormone receptor-type [PF00105] (78-146)
  IPR001628 Zinc finger, nuclear hormone receptor-type [PR00047] (79-95)
  IPR001628 Zinc finger, nuclear hormone receptor-type [PR00047] (95-110)
  IPR001628 Zinc finger, nuclear hormone receptor-type [PR00047] (128-136)
  IPR001628 Zinc finger, nuclear hormone receptor-type [PR00047] (136-144)
  IPR001628 Zinc finger, nuclear hormone receptor-type [PS00031] (79-105)
  IPR001628 Zinc finger, nuclear hormone receptor-type [PS51030] (76-151)
  IPR001628 Zinc finger, nuclear hormone receptor-type [SM00399] (76-147)
  IPR001723 Nuclear hormone receptor [PR00398] (140-150)
  IPR001723 Nuclear hormone receptor [PR00398] (215-236)
  IPR001723 Nuclear hormone receptor [PR00398] (236-252)
  IPR001723 Nuclear hormone receptor [PR00398] (305-320)
  IPR001723 Nuclear hormone receptor [PR00398] (362-379)
  IPR013088 Zinc finger, NHR/GATA-type [G3DSA:3.30.50.10] (68-167)
  IPR035500 Nuclear hormone receptor-like domain superfamily [G3DSA:1.10.565.10] (172-414)
  IPR035500 Nuclear hormone receptor-like domain superfamily [SSF48508] (145-400)
  IPR050274 Nuclear hormone receptor family NR2 subfamily [PTHR24083] (71-402)

CATH classification: 1.10.565.10